Protein AF-0000000070368862 (afdb_homodimer)

Solvent-accessible surface area (backbone atoms only — not comparable to full-atom values): 10157 Å² total; per-residue (Å²): 128,84,68,72,38,60,64,71,59,36,54,53,52,43,51,48,44,36,69,74,33,54,62,49,20,34,40,38,39,40,37,34,40,72,76,43,35,34,38,38,39,37,32,46,86,82,52,72,52,32,28,69,46,64,52,75,81,55,47,60,55,53,44,51,47,52,54,52,52,49,50,55,46,52,57,48,50,56,45,46,55,50,53,59,64,60,56,71,79,72,71,83,122,126,84,65,74,38,58,63,71,58,36,54,54,51,45,51,47,45,36,70,75,32,55,64,49,19,34,40,37,39,39,37,34,40,72,74,44,35,32,40,40,38,36,32,45,86,82,52,70,52,33,29,69,46,62,55,75,82,54,48,60,52,52,44,50,46,53,54,53,52,49,50,55,45,52,58,47,50,56,45,46,56,51,52,59,66,59,55,72,79,74,72,87,121

Structure (mmCIF, N/CA/C/O backbone):
data_AF-0000000070368862-model_v1
#
loop_
_entity.id
_entity.type
_entity.pdbx_description
1 polymer 'Signal recognition particle 9 kDa protein'
#
loop_
_atom_site.group_PDB
_atom_site.id
_atom_site.type_symbol
_atom_site.label_atom_id
_atom_site.label_alt_id
_atom_site.label_comp_id
_atom_site.label_asym_id
_atom_site.label_entity_id
_atom_site.label_seq_id
_atom_site.pdbx_PDB_ins_code
_atom_site.Cartn_x
_atom_site.Cartn_y
_atom_site.Cartn_z
_atom_site.occupancy
_atom_site.B_iso_or_equiv
_atom_site.auth_seq_id
_atom_site.auth_comp_id
_atom_site.auth_asym_id
_atom_site.auth_atom_id
_atom_site.pdbx_PDB_model_num
ATOM 1 N N . MET A 1 1 ? -15.273 2.244 -16.406 1 47.34 1 MET A N 1
ATOM 2 C CA . MET A 1 1 ? -14.336 2.514 -15.312 1 47.34 1 MET A CA 1
ATOM 3 C C . MET A 1 1 ? -14.938 2.123 -13.969 1 47.34 1 MET A C 1
ATOM 5 O O . MET A 1 1 ? -16.094 2.451 -13.68 1 47.34 1 MET A O 1
ATOM 9 N N . GLY A 1 2 ? -14.648 1.024 -13.484 1 65.62 2 GLY A N 1
ATOM 10 C CA . GLY A 1 2 ? -15.531 0.437 -12.484 1 65.62 2 GLY A CA 1
ATOM 11 C C . GLY A 1 2 ? -15.703 1.306 -11.258 1 65.62 2 GLY A C 1
ATOM 12 O O . GLY A 1 2 ? -14.922 2.227 -11.023 1 65.62 2 GLY A O 1
ATOM 13 N N . LYS A 1 3 ? -16.812 1.309 -10.75 1 86.62 3 LYS A N 1
ATOM 14 C CA . LYS A 1 3 ? -17.281 2.016 -9.562 1 86.62 3 LYS A CA 1
ATOM 15 C C . LYS A 1 3 ? -16.594 1.493 -8.305 1 86.62 3 LYS A C 1
ATOM 17 O O . LYS A 1 3 ? -16.141 0.345 -8.266 1 86.62 3 LYS A O 1
ATOM 22 N N . PHE A 1 4 ? -16.328 2.447 -7.418 1 94.56 4 PHE A N 1
ATOM 23 C CA . PHE A 1 4 ? -15.828 2.051 -6.109 1 94.56 4 PHE A CA 1
ATOM 24 C C . PHE A 1 4 ? -16.797 1.116 -5.406 1 94.56 4 PHE A C 1
ATOM 26 O O . PHE A 1 4 ? -18.016 1.357 -5.414 1 94.56 4 PHE A O 1
ATOM 33 N N . VAL A 1 5 ? -16.234 0.021 -4.949 1 96.31 5 VAL A N 1
ATOM 34 C CA . VAL A 1 5 ? -17.078 -0.905 -4.195 1 96.31 5 VAL A CA 1
ATOM 35 C C . VAL A 1 5 ? -16.766 -0.789 -2.705 1 96.31 5 VAL A C 1
ATOM 37 O O . VAL A 1 5 ? -15.766 -0.18 -2.316 1 96.31 5 VAL A O 1
ATOM 40 N N . GLU A 1 6 ? -17.734 -1.345 -1.857 1 95.19 6 GLU A N 1
ATOM 41 C CA . GLU A 1 6 ? -17.531 -1.371 -0.413 1 95.19 6 GLU A CA 1
ATOM 42 C C . GLU A 1 6 ? -16.344 -2.256 -0.046 1 95.19 6 GLU A C 1
ATOM 44 O O . GLU A 1 6 ? -16.062 -3.248 -0.724 1 95.19 6 GLU A O 1
ATOM 49 N N . TRP A 1 7 ? -15.719 -1.979 1.011 1 95.5 7 TRP A N 1
ATOM 50 C CA . TRP A 1 7 ? -14.469 -2.609 1.423 1 95.5 7 TRP A CA 1
ATOM 51 C C . TRP A 1 7 ? -14.617 -4.125 1.473 1 95.5 7 TRP A C 1
ATOM 53 O O . TRP A 1 7 ? -13.75 -4.855 0.977 1 95.5 7 TRP A O 1
ATOM 63 N N . GLU A 1 8 ? -15.672 -4.625 2.072 1 95.62 8 GLU A N 1
ATOM 64 C CA . GLU A 1 8 ? -15.844 -6.062 2.242 1 95.62 8 GLU A CA 1
ATOM 65 C C . GLU A 1 8 ? -15.938 -6.773 0.895 1 95.62 8 GLU A C 1
ATOM 67 O O . GLU A 1 8 ? -15.383 -7.855 0.712 1 95.62 8 GLU A O 1
ATOM 72 N N . ILE A 1 9 ? -16.656 -6.156 0.013 1 96.75 9 ILE A N 1
ATOM 73 C CA . ILE A 1 9 ? -16.781 -6.707 -1.331 1 96.75 9 ILE A CA 1
ATOM 74 C C . ILE A 1 9 ? -15.438 -6.648 -2.041 1 96.75 9 ILE A C 1
ATOM 76 O O . ILE A 1 9 ? -15.016 -7.617 -2.676 1 96.75 9 ILE A O 1
ATOM 80 N N . PHE A 1 10 ? -14.773 -5.562 -1.94 1 97.56 10 PHE A N 1
ATOM 81 C CA . PHE A 1 10 ? -13.461 -5.379 -2.535 1 97.56 10 PHE A CA 1
ATOM 82 C C . PHE A 1 10 ? -12.484 -6.43 -2.018 1 97.56 10 PHE A C 1
ATOM 84 O O . PHE A 1 10 ? -11.836 -7.129 -2.805 1 97.56 10 PHE A O 1
ATOM 91 N N . ARG A 1 11 ? -12.375 -6.453 -0.719 1 95.69 11 ARG A N 1
ATOM 92 C CA . ARG A 1 11 ? -11.43 -7.367 -0.087 1 95.69 11 ARG A CA 1
ATOM 93 C C . ARG A 1 11 ? -11.633 -8.797 -0.586 1 95.69 11 ARG A C 1
ATOM 95 O O . ARG A 1 11 ? -10.688 -9.438 -1.048 1 95.69 11 ARG A O 1
ATOM 102 N N . ASP A 1 12 ? -12.844 -9.289 -0.592 1 96.69 12 ASP A N 1
ATOM 103 C CA . ASP A 1 12 ? -13.125 -10.672 -0.956 1 96.69 12 ASP A CA 1
ATOM 104 C C . ASP A 1 12 ? -12.867 -10.914 -2.443 1 96.69 12 ASP A C 1
ATOM 106 O O . ASP A 1 12 ? -12.266 -11.922 -2.82 1 96.69 12 ASP A O 1
ATOM 110 N N . THR A 1 13 ? -13.336 -10.047 -3.254 1 96.5 13 THR A N 1
ATOM 111 C CA . THR A 1 13 ? -13.18 -10.188 -4.695 1 96.5 13 THR A CA 1
ATOM 112 C C . THR A 1 13 ? -11.711 -10.07 -5.094 1 96.5 13 THR A C 1
ATOM 114 O O . THR A 1 13 ? -11.227 -10.836 -5.934 1 96.5 13 THR A O 1
ATOM 117 N N . ALA A 1 14 ? -11 -9.195 -4.488 1 96.31 14 ALA A N 1
ATOM 118 C CA . ALA A 1 14 ? -9.578 -9 -4.773 1 96.31 14 ALA A CA 1
ATOM 119 C C . ALA A 1 14 ? -8.773 -10.234 -4.395 1 96.31 14 ALA A C 1
ATOM 121 O O . ALA A 1 14 ? -7.91 -10.68 -5.16 1 96.31 14 ALA A O 1
ATOM 122 N N . ILE A 1 15 ? -9.047 -10.727 -3.266 1 94.81 15 ILE A N 1
ATOM 123 C CA . ILE A 1 15 ? -8.352 -11.93 -2.803 1 94.81 15 ILE A CA 1
ATOM 124 C C . ILE A 1 15 ? -8.617 -13.078 -3.77 1 94.81 15 ILE A C 1
ATOM 126 O O . ILE A 1 15 ? -7.707 -13.844 -4.102 1 94.81 15 ILE A O 1
ATOM 130 N N . GLU A 1 16 ? -9.836 -13.117 -4.18 1 94.56 16 GLU A N 1
ATOM 131 C CA . GLU A 1 16 ? -10.195 -14.141 -5.156 1 94.56 16 GLU A CA 1
ATOM 132 C C . GLU A 1 16 ? -9.438 -13.945 -6.465 1 94.56 16 GLU A C 1
ATOM 134 O O . GLU A 1 16 ? -8.922 -14.906 -7.039 1 94.56 16 GLU A O 1
ATOM 139 N N . LEU A 1 17 ? -9.391 -12.758 -6.938 1 94.44 17 LEU A N 1
ATOM 140 C CA . LEU A 1 17 ? -8.688 -12.438 -8.18 1 94.44 17 LEU A CA 1
ATOM 141 C C . LEU A 1 17 ? -7.215 -12.797 -8.078 1 94.44 17 LEU A C 1
ATOM 143 O O . LEU A 1 17 ? -6.66 -13.422 -8.984 1 94.44 17 LEU A O 1
ATOM 147 N N . ILE A 1 18 ? -6.602 -12.477 -7.004 1 92.44 18 ILE A N 1
ATOM 148 C CA . ILE A 1 18 ? -5.184 -12.727 -6.77 1 92.44 18 ILE A CA 1
ATOM 149 C C . ILE A 1 18 ? -4.941 -14.227 -6.641 1 92.44 18 ILE A C 1
ATOM 151 O O . ILE A 1 18 ? -3.971 -14.758 -7.191 1 92.44 18 ILE A O 1
ATOM 155 N N . GLY A 1 19 ? -5.836 -14.828 -5.895 1 90.69 19 GLY A N 1
ATOM 156 C CA . GLY A 1 19 ? -5.715 -16.266 -5.715 1 90.69 19 GLY A CA 1
ATOM 157 C C . GLY A 1 19 ? -5.898 -17.047 -7 1 90.69 19 GLY A C 1
ATOM 158 O O . GLY A 1 19 ? -5.242 -18.062 -7.211 1 90.69 19 GLY A O 1
ATOM 159 N N . SER A 1 20 ? -6.766 -16.609 -7.832 1 91.44 20 SER A N 1
ATOM 160 C CA . SER A 1 20 ? -7.09 -17.312 -9.07 1 91.44 20 SER A CA 1
ATOM 161 C C . SER A 1 20 ? -6.023 -17.078 -10.133 1 91.44 20 SER A C 1
ATOM 163 O O . SER A 1 20 ? -5.789 -17.922 -10.992 1 91.44 20 SER A O 1
ATOM 165 N N . ASN A 1 21 ? -5.434 -15.906 -10.172 1 89.38 21 ASN A N 1
ATOM 166 C CA . ASN A 1 21 ? -4.441 -15.539 -11.172 1 89.38 21 ASN A CA 1
ATOM 167 C C . ASN A 1 21 ? -3.236 -14.844 -10.539 1 89.38 21 ASN A C 1
ATOM 169 O O . ASN A 1 21 ? -2.957 -13.688 -10.844 1 89.38 21 ASN A O 1
ATOM 173 N N . PRO A 1 22 ? -2.504 -15.578 -9.719 1 84.25 22 PRO A N 1
ATOM 174 C CA . PRO A 1 22 ? -1.411 -14.992 -8.945 1 84.25 22 PRO A CA 1
ATOM 175 C C . PRO A 1 22 ? -0.287 -14.453 -9.828 1 84.25 22 PRO A C 1
ATOM 177 O O . PRO A 1 22 ? 0.461 -13.562 -9.406 1 84.25 22 PRO A O 1
ATOM 180 N N . PHE A 1 23 ? -0.278 -14.938 -11.07 1 83.62 23 PHE A N 1
ATOM 181 C CA . PHE A 1 23 ? 0.87 -14.57 -11.891 1 83.62 23 PHE A CA 1
ATOM 182 C C . PHE A 1 23 ? 0.519 -13.422 -12.828 1 83.62 23 PHE A C 1
ATOM 184 O O . PHE A 1 23 ? 1.373 -12.945 -13.578 1 83.62 23 PHE A O 1
ATOM 191 N N . THR A 1 24 ? -0.675 -12.922 -12.773 1 87.88 24 THR A N 1
ATOM 192 C CA . THR A 1 24 ? -1.062 -11.812 -13.641 1 87.88 24 THR A CA 1
ATOM 193 C C . THR A 1 24 ? -1.732 -10.703 -12.836 1 87.88 24 THR A C 1
ATOM 195 O O . THR A 1 24 ? -2.215 -9.719 -13.406 1 87.88 24 THR A O 1
ATOM 198 N N . SER A 1 25 ? -1.696 -10.844 -11.555 1 92 25 SER A N 1
ATOM 199 C CA . SER A 1 25 ? -2.4 -9.867 -10.719 1 92 25 SER A CA 1
ATOM 200 C C . SER A 1 25 ? -1.536 -8.641 -10.445 1 92 25 SER A C 1
ATOM 202 O O . SER A 1 25 ? -0.309 -8.742 -10.391 1 92 25 SER A O 1
ATOM 204 N N . ARG A 1 26 ? -2.119 -7.48 -10.406 1 94.38 26 ARG A N 1
ATOM 205 C CA . ARG A 1 26 ? -1.506 -6.199 -10.07 1 94.38 26 ARG A CA 1
ATOM 206 C C . ARG A 1 26 ? -2.303 -5.477 -8.992 1 94.38 26 ARG A C 1
ATOM 208 O O . ARG A 1 26 ? -3.535 -5.512 -8.992 1 94.38 26 ARG A O 1
ATOM 215 N N . LEU A 1 27 ? -1.586 -4.879 -8.141 1 95.94 27 LEU A N 1
ATOM 216 C CA . LEU A 1 27 ? -2.176 -4.098 -7.062 1 95.94 27 LEU A CA 1
ATOM 217 C C . LEU A 1 27 ? -1.623 -2.676 -7.055 1 95.94 27 LEU A C 1
ATOM 219 O O . LEU A 1 27 ? -0.417 -2.475 -7.211 1 95.94 27 LEU A O 1
ATOM 223 N N . VAL A 1 28 ? -2.547 -1.673 -6.91 1 96.81 28 VAL A N 1
ATOM 224 C CA . VAL A 1 28 ? -2.139 -0.279 -6.773 1 96.81 28 VAL A CA 1
ATOM 225 C C . VAL A 1 28 ? -2.809 0.337 -5.547 1 96.81 28 VAL A C 1
ATOM 227 O O . VAL A 1 28 ? -4.02 0.202 -5.359 1 96.81 28 VAL A O 1
ATOM 230 N N . VAL A 1 29 ? -2.07 0.956 -4.727 1 96.12 29 VAL A N 1
ATOM 231 C CA . VAL A 1 29 ? -2.547 1.735 -3.59 1 96.12 29 VAL A CA 1
ATOM 232 C C . VAL A 1 29 ? -2.1 3.188 -3.736 1 96.12 29 VAL A C 1
ATOM 234 O O . VAL A 1 29 ? -0.913 3.461 -3.93 1 96.12 29 VAL A O 1
ATOM 237 N N . LYS A 1 30 ? -3.059 4.078 -3.756 1 95.75 30 LYS A N 1
ATOM 238 C CA . LYS A 1 30 ? -2.773 5.508 -3.846 1 95.75 30 LYS A CA 1
ATOM 239 C C . LYS A 1 30 ? -3.361 6.262 -2.658 1 95.75 30 LYS A C 1
ATOM 241 O O . LYS A 1 30 ? -4.57 6.207 -2.418 1 95.75 30 LYS A O 1
ATOM 246 N N . TYR A 1 31 ? -2.518 6.93 -1.928 1 93 31 TYR A N 1
ATOM 247 C CA . TYR A 1 31 ? -2.973 7.789 -0.841 1 93 31 TYR A CA 1
ATOM 248 C C . TYR A 1 31 ? -2.74 9.258 -1.175 1 93 31 TYR A C 1
ATOM 250 O O . TYR A 1 31 ? -1.648 9.641 -1.602 1 93 31 TYR A O 1
ATOM 258 N N . ASN A 1 32 ? -3.807 9.992 -0.991 1 89.56 32 ASN A N 1
ATOM 259 C CA . ASN A 1 32 ? -3.771 11.445 -1.17 1 89.56 32 ASN A CA 1
ATOM 260 C C . ASN A 1 32 ? -4.18 12.172 0.105 1 89.56 32 ASN A C 1
ATOM 262 O O . ASN A 1 32 ? -5.352 12.156 0.49 1 89.56 32 ASN A O 1
ATOM 266 N N . HIS A 1 33 ? -3.307 12.891 0.671 1 83.25 33 HIS A N 1
ATOM 267 C CA . HIS A 1 33 ? -3.586 13.539 1.947 1 83.25 33 HIS A CA 1
ATOM 268 C C . HIS A 1 33 ? -4.461 14.773 1.758 1 83.25 33 HIS A C 1
ATOM 270 O O . HIS A 1 33 ? -5.285 15.094 2.615 1 83.25 33 HIS A O 1
ATOM 276 N N . LYS A 1 34 ? -4.195 15.453 0.637 1 81.75 34 LYS A N 1
ATOM 277 C CA . LYS A 1 34 ? -5.012 16.641 0.382 1 81.75 34 LYS A CA 1
ATOM 278 C C . LYS A 1 34 ? -6.496 16.281 0.342 1 81.75 34 LYS A C 1
ATOM 280 O O . LYS A 1 34 ? -7.34 17.047 0.805 1 81.75 34 LYS A O 1
ATOM 285 N N . LYS A 1 35 ? -6.828 15.133 -0.152 1 83.38 35 LYS A N 1
ATOM 286 C CA . LYS A 1 35 ? -8.211 14.672 -0.273 1 83.38 35 LYS A CA 1
ATOM 287 C C . LYS A 1 35 ? -8.586 13.75 0.884 1 83.38 35 LYS A C 1
ATOM 289 O O . LYS A 1 35 ? -9.758 13.422 1.067 1 83.38 35 LYS A O 1
ATOM 294 N N . ASP A 1 36 ? -7.555 13.359 1.654 1 82.62 36 ASP A N 1
ATOM 295 C CA . ASP A 1 36 ? -7.711 12.422 2.768 1 82.62 36 ASP A CA 1
ATOM 296 C C . ASP A 1 36 ? -8.352 11.117 2.307 1 82.62 36 ASP A C 1
ATOM 298 O O . ASP A 1 36 ? -9.328 10.656 2.893 1 82.62 36 ASP A O 1
ATOM 302 N N . VAL A 1 37 ? -7.938 10.703 1.222 1 90.88 37 VAL A N 1
ATOM 303 C CA . VAL A 1 37 ? -8.539 9.5 0.635 1 90.88 37 VAL A CA 1
ATOM 304 C C . VAL A 1 37 ? -7.438 8.523 0.224 1 90.88 37 VAL A C 1
ATOM 306 O O . VAL A 1 37 ? -6.348 8.938 -0.184 1 90.88 37 VAL A O 1
ATOM 309 N N . CYS A 1 38 ? -7.711 7.25 0.397 1 93.62 38 CYS A N 1
ATOM 310 C CA . CYS A 1 38 ? -6.879 6.16 -0.1 1 93.62 38 CYS A CA 1
ATOM 311 C C . CYS A 1 38 ? -7.656 5.289 -1.084 1 93.62 38 CYS A C 1
ATOM 313 O O . CYS A 1 38 ? -8.758 4.832 -0.78 1 93.62 38 CYS A O 1
ATOM 315 N N . ILE A 1 39 ? -7.117 5.148 -2.279 1 96.75 39 ILE A N 1
ATOM 316 C CA . ILE A 1 39 ? -7.746 4.32 -3.303 1 96.75 39 ILE A CA 1
ATOM 317 C C . ILE A 1 39 ? -6.926 3.049 -3.51 1 96.75 39 ILE A C 1
ATOM 319 O O . ILE A 1 39 ? -5.699 3.102 -3.604 1 96.75 39 ILE A O 1
ATOM 323 N N . MET A 1 40 ? -7.59 1.927 -3.566 1 96.94 40 MET A N 1
ATOM 324 C CA . MET A 1 40 ? -6.969 0.642 -3.869 1 96.94 40 MET A CA 1
ATOM 325 C C . MET A 1 40 ? -7.574 0.027 -5.125 1 96.94 40 MET A C 1
ATOM 327 O O . MET A 1 40 ? -8.789 0.067 -5.316 1 96.94 40 MET A O 1
ATOM 331 N N . LYS A 1 41 ? -6.781 -0.498 -5.957 1 97.44 41 LYS A N 1
ATOM 332 C CA . LYS A 1 41 ? -7.211 -1.144 -7.191 1 97.44 41 LYS A CA 1
ATOM 333 C C . LYS A 1 41 ? -6.477 -2.465 -7.406 1 97.44 41 LYS A C 1
ATOM 335 O O . LYS A 1 41 ? -5.258 -2.541 -7.227 1 97.44 41 LYS A O 1
ATOM 340 N N . VAL A 1 42 ? -7.195 -3.508 -7.797 1 96.81 42 VAL A N 1
ATOM 341 C CA . VAL A 1 42 ? -6.617 -4.805 -8.133 1 96.81 42 VAL A CA 1
ATOM 342 C C . VAL A 1 42 ? -7.109 -5.25 -9.508 1 96.81 42 VAL A C 1
ATOM 344 O O . VAL A 1 42 ? -8.273 -5.047 -9.852 1 96.81 42 VAL A O 1
ATOM 347 N N . THR A 1 43 ? -6.238 -5.809 -10.258 1 95.94 43 THR A N 1
ATOM 348 C CA . THR A 1 43 ? -6.621 -6.328 -11.562 1 95.94 43 THR A CA 1
ATOM 349 C C . THR A 1 43 ? -5.828 -7.59 -11.898 1 95.94 43 THR A C 1
ATOM 351 O O . THR A 1 43 ? -4.703 -7.77 -11.422 1 95.94 43 THR A O 1
ATOM 354 N N . ASP A 1 44 ? -6.441 -8.555 -12.609 1 92.62 44 ASP A N 1
ATOM 355 C CA . ASP A 1 44 ? -5.734 -9.703 -13.172 1 92.62 44 ASP A CA 1
ATOM 356 C C . ASP A 1 44 ? -5.754 -9.664 -14.695 1 92.62 44 ASP A C 1
ATOM 358 O O . ASP A 1 44 ? -5.793 -10.711 -15.352 1 92.62 44 ASP A O 1
ATOM 362 N N . ASP A 1 45 ? -5.805 -8.578 -15.281 1 89.81 45 ASP A N 1
ATOM 363 C CA . ASP A 1 45 ? -5.789 -8.281 -16.703 1 89.81 45 ASP A CA 1
ATOM 364 C C . ASP A 1 45 ? -7.145 -8.578 -17.344 1 89.81 45 ASP A C 1
ATOM 366 O O . ASP A 1 45 ? -7.406 -8.172 -18.484 1 89.81 45 ASP A O 1
ATOM 370 N N . LYS A 1 46 ? -8.031 -9.266 -16.781 1 91.56 46 LYS A N 1
ATOM 371 C CA . LYS A 1 46 ? -9.367 -9.578 -17.281 1 91.56 46 LYS A CA 1
ATOM 372 C C . LYS A 1 46 ? -10.438 -8.805 -16.531 1 91.56 46 LYS A C 1
ATOM 374 O O . LYS A 1 46 ? -11.367 -8.273 -17.141 1 91.56 46 LYS A O 1
ATOM 379 N N . LYS A 1 47 ? -10.219 -8.758 -15.234 1 93.62 47 LYS A N 1
ATOM 380 C CA . LYS A 1 47 ? -11.133 -8.07 -14.32 1 93.62 47 LYS A CA 1
ATOM 381 C C . LYS A 1 47 ? -10.383 -7.121 -13.398 1 93.62 47 LYS A C 1
ATOM 383 O O . LYS A 1 47 ? -9.172 -7.27 -13.195 1 93.62 47 LYS A O 1
ATOM 388 N N . TRP A 1 48 ? -11.086 -6.121 -13.039 1 95.5 48 TRP A N 1
ATOM 389 C CA . TRP A 1 48 ? -10.5 -5.211 -12.062 1 95.5 48 TRP A CA 1
ATOM 390 C C . TRP A 1 48 ? -11.539 -4.777 -11.031 1 95.5 48 TRP A C 1
ATOM 392 O O . TRP A 1 48 ? -12.742 -4.789 -11.312 1 95.5 48 TRP A O 1
ATOM 402 N N . ILE A 1 49 ? -11.102 -4.434 -9.891 1 96.88 49 ILE A N 1
ATOM 403 C CA . ILE A 1 49 ? -11.945 -3.947 -8.805 1 96.88 49 ILE A CA 1
ATOM 404 C C . ILE A 1 49 ? -11.211 -2.846 -8.039 1 96.88 49 ILE A C 1
ATOM 406 O O . ILE A 1 49 ? -9.984 -2.852 -7.949 1 96.88 49 ILE A O 1
ATOM 410 N N . LYS A 1 50 ? -11.906 -1.897 -7.492 1 97.44 50 LYS A N 1
ATOM 411 C CA . LYS A 1 50 ? -11.266 -0.835 -6.719 1 97.44 50 LYS A CA 1
ATOM 412 C C . LYS A 1 50 ? -12.141 -0.41 -5.547 1 97.44 50 LYS A C 1
ATO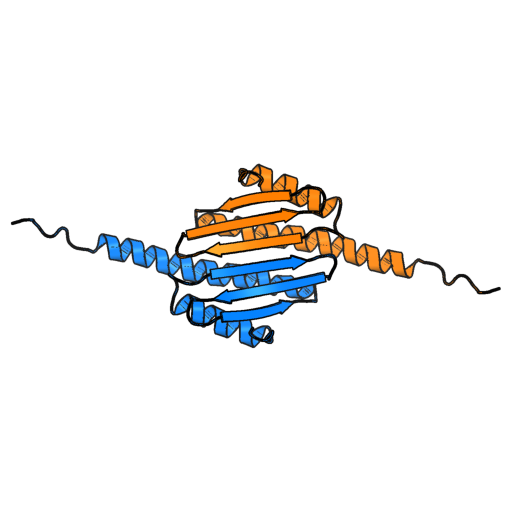M 414 O O . LYS A 1 50 ? -13.352 -0.64 -5.551 1 97.44 50 LYS A O 1
ATOM 419 N N . THR A 1 51 ? -11.578 0.219 -4.547 1 97.38 51 THR A N 1
ATOM 420 C CA . THR A 1 51 ? -12.266 0.722 -3.363 1 97.38 51 THR A CA 1
ATOM 421 C C . THR A 1 51 ? -11.641 2.027 -2.885 1 97.38 51 THR A C 1
ATOM 423 O O . THR A 1 51 ? -10.523 2.373 -3.287 1 97.38 51 THR A O 1
ATOM 426 N N . LYS A 1 52 ? -12.453 2.654 -2.141 1 95.44 52 LYS A N 1
ATOM 427 C CA . LYS A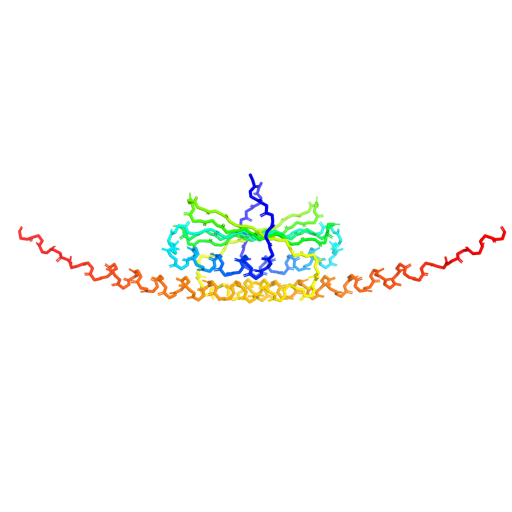 1 52 ? -12.047 3.941 -1.588 1 95.44 52 LYS A CA 1
ATOM 428 C C . LYS A 1 52 ? -12.125 3.938 -0.064 1 95.44 52 LYS A C 1
ATOM 430 O O . LYS A 1 52 ? -13.148 3.553 0.507 1 95.44 52 LYS A O 1
ATOM 435 N N . ILE A 1 53 ? -11 4.309 0.569 1 94.06 53 ILE A N 1
ATOM 436 C CA . ILE A 1 53 ? -10.961 4.41 2.023 1 94.06 53 ILE A CA 1
ATOM 437 C C . ILE A 1 53 ? -10.805 5.875 2.432 1 94.06 53 ILE A C 1
ATOM 439 O O . ILE A 1 53 ? -9.82 6.527 2.064 1 94.06 53 ILE A O 1
ATOM 443 N N . VAL A 1 54 ? -11.719 6.414 3.199 1 88.19 54 VAL A N 1
ATOM 444 C CA . VAL A 1 54 ? -11.734 7.836 3.527 1 88.19 54 VAL A CA 1
ATOM 445 C C . VAL A 1 54 ? -11.336 8.039 4.984 1 88.19 54 VAL A C 1
ATOM 447 O O . VAL A 1 54 ? -10.773 9.07 5.344 1 88.19 54 VAL A O 1
ATOM 450 N N . ASN A 1 55 ? -11.609 7.078 5.867 1 84.62 55 ASN A N 1
ATOM 451 C CA . ASN A 1 55 ? -11.305 7.211 7.285 1 84.62 55 ASN A CA 1
ATOM 452 C C . ASN A 1 55 ? -9.945 6.602 7.621 1 84.62 55 ASN A C 1
ATOM 454 O O . ASN A 1 55 ? -9.695 5.43 7.336 1 84.62 55 ASN A O 1
ATOM 458 N N . ILE A 1 56 ? -9.133 7.383 8.18 1 76.38 56 ILE A N 1
ATOM 459 C CA . ILE A 1 56 ? -7.773 7.004 8.539 1 76.38 56 ILE A CA 1
ATOM 460 C C . ILE A 1 56 ? -7.805 5.758 9.422 1 76.38 56 ILE A C 1
ATOM 462 O O . ILE A 1 56 ? -6.891 4.93 9.367 1 76.38 56 ILE A O 1
ATOM 466 N N . LYS A 1 57 ? -8.82 5.602 10.156 1 80.25 57 LYS A N 1
ATOM 467 C CA . LYS A 1 57 ? -8.945 4.43 11.023 1 80.25 57 LYS A CA 1
ATOM 468 C C . LYS A 1 57 ? -9.023 3.146 10.203 1 80.25 57 LYS A C 1
ATOM 470 O O . LYS A 1 57 ? -8.695 2.064 10.695 1 80.25 57 LYS A O 1
ATOM 475 N N . ASP A 1 58 ? -9.461 3.309 9 1 86.75 58 ASP A N 1
ATOM 476 C CA . ASP A 1 58 ? -9.648 2.139 8.148 1 86.75 58 ASP A CA 1
ATOM 477 C C . ASP A 1 58 ? -8.367 1.799 7.398 1 86.75 58 ASP A C 1
ATOM 479 O O . ASP A 1 58 ? -8.344 0.873 6.586 1 86.75 58 ASP A O 1
ATOM 483 N N . PHE A 1 59 ? -7.312 2.477 7.77 1 83.69 59 PHE A N 1
ATOM 484 C CA . PHE A 1 59 ? -6.043 2.215 7.109 1 83.69 59 PHE A CA 1
ATOM 485 C C . PHE A 1 59 ? -5.469 0.874 7.551 1 83.69 59 PHE A C 1
ATOM 487 O O . PHE A 1 59 ? -4.684 0.26 6.828 1 83.69 59 PHE A O 1
ATOM 494 N N . THR A 1 60 ? -5.906 0.437 8.672 1 88.25 60 THR A N 1
ATOM 495 C CA . THR A 1 60 ? -5.512 -0.886 9.148 1 88.25 60 THR A CA 1
ATOM 496 C C . THR A 1 60 ? -5.969 -1.967 8.172 1 88.25 60 THR A C 1
ATOM 498 O O . THR A 1 60 ? -5.348 -3.029 8.078 1 88.25 60 THR A O 1
ATOM 501 N N . LYS A 1 61 ? -6.996 -1.639 7.453 1 92.62 61 LYS A N 1
ATOM 502 C CA . LYS A 1 61 ? -7.512 -2.57 6.453 1 92.62 61 LYS A CA 1
ATOM 503 C C . LYS A 1 61 ? -6.52 -2.754 5.309 1 92.62 61 LYS A C 1
ATOM 505 O O . LYS A 1 61 ? -6.336 -3.867 4.809 1 92.62 61 LYS A O 1
ATOM 510 N N . ILE A 1 62 ? -5.887 -1.735 5.012 1 92.06 62 ILE A N 1
ATOM 511 C CA . ILE A 1 62 ? -4.898 -1.762 3.943 1 92.06 62 ILE A CA 1
ATOM 512 C C . ILE A 1 62 ? -3.711 -2.631 4.359 1 92.06 62 ILE A C 1
ATOM 514 O O . ILE A 1 62 ? -3.271 -3.496 3.6 1 92.06 62 ILE A O 1
ATOM 518 N N . GLU A 1 63 ? -3.268 -2.342 5.527 1 89.12 63 GLU A N 1
ATOM 519 C CA . GLU A 1 63 ? -2.148 -3.105 6.07 1 89.12 63 GLU A CA 1
ATOM 520 C C . GLU A 1 63 ? -2.451 -4.602 6.074 1 89.12 63 GLU A C 1
ATOM 522 O O . GLU A 1 63 ? -1.633 -5.406 5.625 1 89.12 63 GLU A O 1
ATOM 527 N N . GLN A 1 64 ? -3.586 -4.914 6.547 1 92.5 64 GLN A N 1
ATOM 528 C CA . GLN A 1 64 ? -4.012 -6.309 6.621 1 92.5 64 GLN A CA 1
ATOM 529 C C . GLN A 1 64 ? -4.156 -6.914 5.227 1 92.5 64 GLN A C 1
ATOM 531 O O . GLN A 1 64 ? -3.801 -8.07 5.008 1 92.5 64 GLN A O 1
ATOM 536 N N . PHE A 1 65 ? -4.672 -6.168 4.395 1 94.38 65 PHE A N 1
ATOM 537 C CA . PHE A 1 65 ? -4.863 -6.637 3.027 1 94.38 65 PHE A CA 1
ATOM 538 C C . PHE A 1 65 ? -3.525 -6.996 2.387 1 94.38 65 PHE A C 1
ATOM 540 O O . PHE A 1 65 ? -3.379 -8.078 1.809 1 94.38 65 PHE A O 1
ATOM 547 N N . ILE A 1 66 ? -2.584 -6.125 2.453 1 89.69 66 ILE A N 1
ATOM 548 C CA . ILE A 1 66 ? -1.266 -6.332 1.862 1 89.69 66 ILE A CA 1
ATOM 549 C C . ILE A 1 66 ? -0.603 -7.555 2.498 1 89.69 66 ILE A C 1
ATOM 551 O O . ILE A 1 66 ? 0.021 -8.359 1.805 1 89.69 66 ILE A O 1
ATOM 555 N N . LYS A 1 67 ? -0.783 -7.637 3.727 1 89.81 67 LYS A N 1
ATOM 556 C CA . LYS A 1 67 ? -0.243 -8.789 4.445 1 89.81 67 LYS A CA 1
ATOM 557 C C . LYS A 1 67 ? -0.825 -10.094 3.908 1 89.81 67 LYS A C 1
ATOM 559 O O . LYS A 1 67 ? -0.085 -11.031 3.607 1 89.81 67 LYS A O 1
ATOM 564 N N . VAL A 1 68 ? -2.072 -10.148 3.766 1 91.38 68 VAL A N 1
ATOM 565 C CA . VAL A 1 68 ? -2.77 -11.352 3.309 1 91.38 68 VAL A CA 1
ATOM 566 C C . VAL A 1 68 ? -2.365 -11.664 1.871 1 91.38 68 VAL A C 1
ATOM 568 O O . VAL A 1 68 ? -2.043 -12.812 1.549 1 91.38 68 VAL A O 1
ATOM 571 N N . THR A 1 69 ? -2.375 -10.742 1.021 1 89.25 69 THR A N 1
ATOM 572 C CA . THR A 1 69 ? -2.092 -10.969 -0.392 1 89.25 69 THR A CA 1
ATOM 573 C C . THR A 1 69 ? -0.631 -11.367 -0.594 1 89.25 69 THR A C 1
ATOM 575 O O . THR A 1 69 ? -0.32 -12.195 -1.449 1 89.25 69 THR A O 1
ATOM 578 N N . SER A 1 70 ? 0.215 -10.773 0.216 1 85.38 70 SER A N 1
ATOM 579 C CA . SER A 1 70 ? 1.626 -11.141 0.155 1 85.38 70 SER A CA 1
ATOM 580 C C . SER A 1 70 ? 1.827 -12.617 0.476 1 85.38 70 SER A C 1
ATOM 582 O O . SER A 1 70 ? 2.658 -13.281 -0.143 1 85.38 70 SER A O 1
ATOM 584 N N . LYS A 1 71 ? 1.117 -13.07 1.417 1 87.38 71 LYS A N 1
ATOM 585 C CA . LYS A 1 71 ? 1.188 -14.477 1.787 1 87.38 71 LYS A CA 1
ATOM 586 C C . LYS A 1 71 ? 0.673 -15.367 0.659 1 87.38 71 LYS A C 1
ATOM 588 O O . LYS A 1 71 ? 1.262 -16.406 0.367 1 87.38 71 LYS A O 1
ATOM 593 N N . ILE A 1 72 ? -0.395 -15 0.1 1 86.5 72 ILE A N 1
ATOM 594 C CA . ILE A 1 72 ? -0.969 -15.734 -1.021 1 86.5 72 ILE A CA 1
ATOM 595 C C . ILE A 1 72 ? 0.057 -15.844 -2.148 1 86.5 72 ILE A C 1
ATOM 597 O O . ILE A 1 72 ? 0.306 -16.938 -2.668 1 86.5 72 ILE A O 1
ATOM 601 N N . LEU A 1 73 ? 0.673 -14.695 -2.441 1 79.94 73 LEU A N 1
ATOM 602 C CA . LEU A 1 73 ? 1.634 -14.633 -3.537 1 79.94 73 LEU A CA 1
ATOM 603 C C . LEU A 1 73 ? 2.889 -15.43 -3.207 1 79.94 73 LEU A C 1
ATOM 605 O O . LEU A 1 73 ? 3.422 -16.141 -4.062 1 79.94 73 LEU A O 1
ATOM 609 N N . SER A 1 74 ? 3.357 -15.328 -1.968 1 82.06 74 SER A N 1
ATOM 610 C CA . SER A 1 74 ? 4.555 -16.047 -1.539 1 82.06 74 SER A CA 1
ATOM 611 C C . SER A 1 74 ? 4.344 -17.547 -1.588 1 82.06 74 SER A C 1
ATOM 613 O O . SER A 1 74 ? 5.262 -18.297 -1.925 1 82.06 74 SER A O 1
ATOM 615 N N . ASN A 1 75 ? 3.191 -17.938 -1.237 1 82.31 75 ASN A N 1
ATOM 616 C CA . ASN A 1 75 ? 2.863 -19.359 -1.256 1 82.31 75 ASN A CA 1
ATOM 617 C C . ASN A 1 75 ? 2.783 -19.891 -2.682 1 82.31 75 ASN A C 1
ATOM 619 O O . ASN A 1 75 ? 3.064 -21.078 -2.922 1 82.31 75 ASN A O 1
ATOM 623 N N . GLN A 1 76 ? 2.395 -19.125 -3.529 1 76.44 76 GLN A N 1
ATOM 624 C CA . GLN A 1 76 ? 2.273 -19.531 -4.926 1 76.44 76 GLN A CA 1
ATOM 625 C C . GLN A 1 76 ? 3.633 -19.531 -5.621 1 76.44 76 GLN A C 1
ATOM 627 O O . GLN A 1 76 ? 3.895 -20.359 -6.484 1 76.44 76 GLN A O 1
ATOM 632 N N . THR A 1 77 ? 4.414 -18.516 -5.363 1 68.25 77 THR A N 1
ATOM 633 C CA . THR A 1 77 ? 5.742 -18.438 -5.961 1 68.25 77 THR A CA 1
ATOM 634 C C . THR A 1 77 ? 6.617 -19.594 -5.496 1 68.25 77 THR A C 1
ATOM 636 O O . THR A 1 77 ? 7.473 -20.078 -6.242 1 68.25 77 THR A O 1
ATOM 639 N N . GLU A 1 78 ? 6.5 -19.859 -4.211 1 62.91 78 GLU A N 1
ATOM 640 C CA . GLU A 1 78 ? 7.211 -21.047 -3.736 1 62.91 78 GLU A CA 1
ATOM 641 C C . GLU A 1 78 ? 6.758 -22.297 -4.48 1 62.91 78 GLU A C 1
ATOM 643 O O . GLU A 1 78 ? 7.562 -23.203 -4.738 1 62.91 78 GLU A O 1
ATOM 648 N N . ASP A 1 79 ? 5.547 -22.266 -4.789 1 57.78 79 ASP A N 1
ATOM 649 C CA . ASP A 1 79 ? 5.008 -23.391 -5.539 1 57.78 79 ASP A CA 1
ATOM 650 C C . ASP A 1 79 ? 5.516 -23.391 -6.977 1 57.78 79 ASP A C 1
ATOM 652 O O . ASP A 1 79 ? 5.797 -24.438 -7.543 1 57.78 79 ASP A O 1
ATOM 656 N N . LYS A 1 80 ? 5.629 -22.234 -7.598 1 58.81 80 LYS A N 1
ATOM 657 C CA . LYS A 1 80 ? 6.156 -22.156 -8.961 1 58.81 80 LYS A CA 1
ATOM 658 C C . LYS A 1 80 ? 7.609 -22.625 -9.008 1 58.81 80 LYS A C 1
ATOM 660 O O . LYS A 1 80 ? 8.023 -23.266 -9.984 1 58.81 80 LYS A O 1
ATOM 665 N N . THR A 1 81 ? 8.398 -22.109 -8.117 1 56.56 81 THR A N 1
ATOM 666 C CA . THR A 1 81 ? 9.781 -22.562 -8.094 1 56.56 81 THR A CA 1
ATOM 667 C C . THR A 1 81 ? 9.844 -24.078 -7.949 1 56.56 81 THR A C 1
ATOM 669 O O . THR A 1 81 ? 10.672 -24.734 -8.586 1 56.56 81 THR A O 1
ATOM 672 N N . ALA A 1 82 ? 8.938 -24.594 -7.141 1 54.5 82 ALA A N 1
ATOM 673 C CA . ALA A 1 82 ? 8.914 -26.047 -6.949 1 54.5 82 ALA A CA 1
ATOM 674 C C . ALA A 1 82 ? 8.445 -26.75 -8.219 1 54.5 82 ALA A C 1
ATOM 676 O O . ALA A 1 82 ? 8.945 -27.828 -8.547 1 54.5 82 ALA A O 1
ATOM 677 N N . MET A 1 83 ? 7.535 -26.172 -8.844 1 50.47 83 MET A N 1
ATOM 678 C CA . MET A 1 83 ? 7.039 -26.781 -10.07 1 50.47 83 MET A CA 1
ATOM 679 C C . MET A 1 83 ? 8.086 -26.703 -11.18 1 50.47 83 MET A C 1
ATOM 681 O O . MET A 1 83 ? 8.188 -27.609 -12.008 1 50.47 83 MET A O 1
ATOM 685 N N . GLU A 1 84 ? 8.734 -25.594 -11.203 1 54.38 84 GLU A N 1
ATOM 686 C CA . GLU A 1 84 ? 9.781 -25.438 -12.211 1 54.38 84 GLU A CA 1
ATOM 687 C C . GLU A 1 84 ? 10.938 -26.406 -11.961 1 54.38 84 GLU A C 1
ATOM 689 O O . GLU A 1 84 ? 11.562 -26.891 -12.906 1 54.38 84 GLU A O 1
ATOM 694 N N . GLU A 1 85 ? 11.203 -26.609 -10.75 1 53.69 85 GLU A N 1
ATOM 695 C CA . GLU A 1 85 ? 12.258 -27.562 -10.43 1 53.69 85 GLU A CA 1
ATOM 696 C C . GLU A 1 85 ? 11.844 -28.984 -10.789 1 53.69 85 GLU A C 1
ATOM 698 O O . GLU A 1 85 ? 12.695 -29.859 -10.938 1 53.69 85 GLU A O 1
ATOM 703 N N . GLU A 1 86 ? 10.562 -29.188 -10.719 1 51.78 86 GLU A N 1
ATOM 704 C CA . GLU A 1 86 ? 10.148 -30.562 -11.023 1 51.78 86 GLU A CA 1
ATOM 705 C C . GLU A 1 86 ? 10.109 -30.812 -12.523 1 51.78 86 GLU A C 1
ATOM 707 O O . GLU A 1 86 ? 9.672 -31.875 -12.969 1 51.78 86 GLU A O 1
ATOM 712 N N . LYS A 1 87 ? 10.234 -29.828 -13.383 1 52.19 87 LYS A N 1
ATOM 713 C CA . LYS A 1 87 ? 10.352 -30.188 -14.789 1 52.19 87 LYS A CA 1
ATOM 714 C C . LYS A 1 87 ? 11.531 -31.125 -15.016 1 52.19 87 LYS A C 1
ATOM 716 O O . LYS A 1 87 ? 12.664 -30.828 -14.625 1 52.19 87 LYS A O 1
ATOM 721 N N . PRO A 1 88 ? 11.375 -32.375 -15.18 1 49.84 88 PRO A N 1
ATOM 722 C CA . PRO A 1 88 ? 12.328 -33.438 -15.406 1 49.84 88 PRO A CA 1
ATOM 723 C C . PRO A 1 88 ? 13.352 -33.125 -16.5 1 49.84 88 PRO A C 1
ATOM 725 O O . PRO A 1 88 ? 13.031 -32.438 -17.469 1 49.84 88 PRO A O 1
ATOM 728 N N . LEU A 1 89 ? 14.656 -32.844 -16.172 1 47.41 89 LEU A N 1
ATOM 729 C CA . LEU A 1 89 ? 15.781 -33 -17.078 1 47.41 89 LEU A CA 1
ATOM 730 C C . LEU A 1 89 ? 15.484 -34.031 -18.156 1 47.41 89 LEU A C 1
ATOM 732 O O . LEU A 1 89 ? 15.359 -35.219 -17.844 1 47.41 89 LEU A O 1
ATOM 736 N N . LYS A 1 90 ? 14.555 -33.938 -19.016 1 46.12 90 LYS A N 1
ATOM 737 C CA . LYS A 1 90 ? 14.617 -34.781 -20.203 1 46.12 90 LYS A CA 1
ATOM 738 C C . LYS A 1 90 ? 16.062 -35.062 -20.609 1 46.12 90 LYS A C 1
ATOM 740 O O . 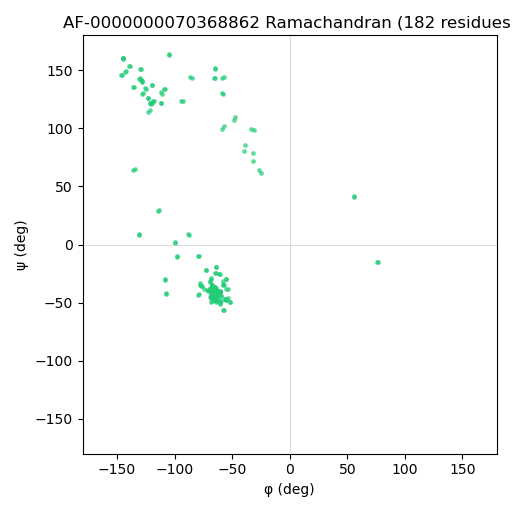LYS A 1 90 ? 16.844 -34.125 -20.797 1 46.12 90 LYS A O 1
ATOM 745 N N . LYS A 1 91 ? 16.594 -36.125 -20.281 1 45.47 91 LYS A N 1
ATOM 746 C CA . LYS A 1 91 ? 17.734 -36.844 -20.844 1 45.47 91 LYS A CA 1
ATOM 747 C C . LYS A 1 91 ? 17.734 -36.781 -22.359 1 45.47 91 LYS A C 1
ATOM 749 O O . LYS A 1 91 ? 16.766 -37.188 -23.016 1 45.47 91 LYS A O 1
ATOM 754 N N . LYS A 1 92 ? 18.188 -35.719 -22.984 1 45.75 92 LYS A N 1
ATOM 755 C CA . LYS A 1 92 ? 18.672 -35.938 -24.359 1 45.75 92 LYS A CA 1
ATOM 756 C C . LYS A 1 92 ? 19.266 -37.344 -24.516 1 45.75 92 LYS A C 1
ATOM 758 O O . LYS A 1 92 ? 20.281 -37.656 -23.891 1 45.75 92 LYS A O 1
ATOM 763 N N . HIS A 1 93 ? 18.344 -38.375 -24.672 1 33.78 93 HIS A N 1
ATOM 764 C CA . HIS A 1 93 ? 18.891 -39.5 -25.422 1 33.78 93 HIS A CA 1
ATOM 765 C C . HIS A 1 93 ? 19.453 -39.062 -26.766 1 33.78 93 HIS A C 1
ATOM 767 O O . HIS A 1 93 ? 18.844 -38.219 -27.453 1 33.78 93 HIS A O 1
ATOM 773 N N . MET B 1 1 ? 13.133 11.938 -13.938 1 46.91 1 MET B N 1
ATOM 774 C CA . MET B 1 1 ? 12.367 10.859 -13.32 1 46.91 1 MET B CA 1
ATOM 775 C C . MET B 1 1 ? 13.195 10.141 -12.258 1 46.91 1 MET B C 1
ATOM 777 O O . MET B 1 1 ? 14.359 9.805 -12.492 1 46.91 1 MET B O 1
ATOM 781 N N . GLY B 1 2 ? 13.086 10.477 -11.055 1 65.5 2 GLY B N 1
ATOM 782 C CA . GLY B 1 2 ? 14.141 10.148 -10.10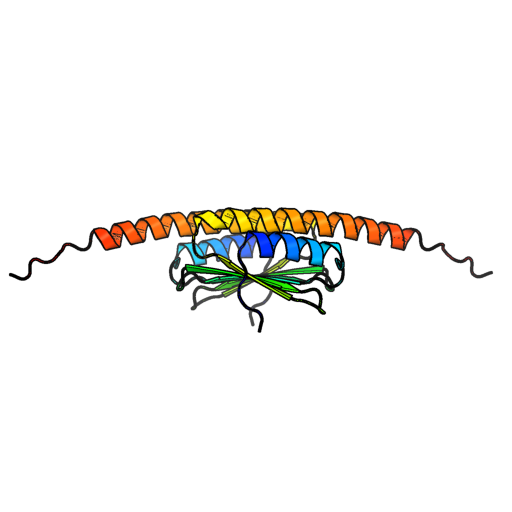9 1 65.5 2 GLY B CA 1
ATOM 783 C C . GLY B 1 2 ? 14.438 8.664 -10.039 1 65.5 2 GLY B C 1
ATOM 784 O O . GLY B 1 2 ? 13.641 7.84 -10.492 1 65.5 2 GLY B O 1
ATOM 785 N N . LYS B 1 3 ? 15.602 8.344 -9.875 1 86.69 3 LYS B N 1
ATOM 786 C CA . LYS B 1 3 ? 16.188 7.012 -9.758 1 86.69 3 LYS B CA 1
ATOM 787 C C . LYS B 1 3 ? 15.695 6.309 -8.492 1 86.69 3 LYS B C 1
ATOM 789 O O . LYS B 1 3 ? 15.32 6.961 -7.52 1 86.69 3 LYS B O 1
ATOM 794 N N . PHE B 1 4 ? 15.508 5 -8.68 1 94.62 4 PHE B N 1
ATOM 795 C CA . PHE B 1 4 ? 15.195 4.191 -7.504 1 94.62 4 PHE B CA 1
ATOM 796 C C . PHE B 1 4 ? 16.297 4.285 -6.469 1 94.62 4 PHE B C 1
ATOM 798 O O . PHE B 1 4 ? 17.484 4.215 -6.809 1 94.62 4 PHE B O 1
ATOM 805 N N . VAL B 1 5 ? 15.867 4.566 -5.246 1 96.38 5 VAL B N 1
ATOM 806 C CA . VAL B 1 5 ? 16.859 4.602 -4.168 1 96.38 5 VAL B CA 1
ATOM 807 C C . VAL B 1 5 ? 16.734 3.34 -3.314 1 96.38 5 VAL B C 1
ATOM 809 O O . VAL B 1 5 ? 15.758 2.594 -3.436 1 96.38 5 VAL B O 1
ATOM 812 N N . GLU B 1 6 ? 17.844 3.086 -2.494 1 95.31 6 GLU B N 1
ATOM 813 C CA . GLU B 1 6 ? 17.812 1.956 -1.571 1 95.31 6 GLU B CA 1
ATOM 814 C C . GLU B 1 6 ? 16.75 2.137 -0.504 1 95.31 6 GLU B C 1
ATOM 816 O O . GLU B 1 6 ? 16.453 3.264 -0.099 1 95.31 6 GLU B O 1
ATOM 821 N N . TRP B 1 7 ? 16.234 1.104 -0.015 1 95.69 7 TRP B N 1
ATOM 822 C CA . TRP B 1 7 ? 15.086 1.088 0.888 1 95.69 7 TRP B CA 1
ATOM 823 C C . TRP B 1 7 ? 15.328 1.991 2.092 1 95.69 7 TRP B C 1
ATOM 825 O O . TRP B 1 7 ? 14.453 2.775 2.475 1 95.69 7 TRP B O 1
ATOM 835 N N . GLU B 1 8 ? 16.484 1.902 2.707 1 95.69 8 GLU B N 1
ATOM 836 C CA . GLU B 1 8 ? 16.75 2.668 3.92 1 95.69 8 GLU B CA 1
ATOM 837 C C . GLU B 1 8 ? 16.734 4.168 3.643 1 95.69 8 GLU B C 1
ATOM 839 O O . GLU B 1 8 ? 16.219 4.945 4.453 1 95.69 8 GLU B O 1
ATOM 844 N N . ILE B 1 9 ? 17.266 4.52 2.541 1 96.81 9 ILE B N 1
ATOM 845 C CA . ILE B 1 9 ? 17.266 5.922 2.146 1 96.81 9 ILE B CA 1
ATOM 846 C C . ILE B 1 9 ? 15.836 6.359 1.837 1 96.81 9 ILE B C 1
ATOM 848 O O . ILE B 1 9 ? 15.398 7.434 2.268 1 96.81 9 ILE B O 1
ATOM 852 N N . PHE B 1 10 ? 15.148 5.562 1.124 1 97.56 10 PHE B N 1
ATOM 853 C CA . PHE B 1 10 ? 13.758 5.836 0.784 1 97.56 10 PHE B CA 1
ATOM 854 C C . PHE B 1 10 ? 12.922 6.016 2.043 1 97.56 10 PHE B C 1
ATOM 856 O O . PHE B 1 10 ? 12.227 7.023 2.195 1 97.56 10 PHE B O 1
ATOM 863 N N . ARG B 1 11 ? 12.969 5.012 2.875 1 95.75 11 ARG B N 1
ATOM 864 C CA . ARG B 1 11 ? 12.172 5.023 4.098 1 95.75 11 ARG B CA 1
ATOM 865 C C . ARG B 1 11 ? 12.398 6.305 4.887 1 95.75 11 ARG B C 1
ATOM 867 O O . ARG B 1 11 ? 11.445 7.008 5.227 1 95.75 11 ARG B O 1
ATOM 874 N N . ASP B 1 12 ? 13.633 6.688 5.121 1 96.69 12 ASP B N 1
ATOM 875 C CA . ASP B 1 12 ? 13.945 7.844 5.953 1 96.69 12 ASP B CA 1
ATOM 876 C C . ASP B 1 12 ? 13.523 9.148 5.273 1 96.69 12 ASP B C 1
ATOM 878 O O . ASP B 1 12 ? 12.938 10.023 5.91 1 96.69 12 ASP B O 1
ATOM 882 N N . THR B 1 13 ? 13.828 9.266 4.039 1 96.5 13 THR B N 1
ATOM 883 C CA . THR B 1 13 ? 13.5 10.477 3.295 1 96.5 13 THR B CA 1
ATOM 884 C C . THR B 1 13 ? 11.992 10.641 3.152 1 96.5 13 THR B C 1
ATOM 886 O O . THR B 1 13 ? 11.461 11.734 3.309 1 96.5 13 THR B O 1
ATOM 889 N N . ALA B 1 14 ? 11.305 9.578 2.916 1 96.38 14 ALA B N 1
ATOM 890 C CA . ALA B 1 14 ? 9.852 9.594 2.773 1 96.38 14 ALA B CA 1
ATOM 891 C C . ALA B 1 14 ? 9.18 10.016 4.078 1 96.38 14 ALA B C 1
ATOM 893 O O . ALA B 1 14 ? 8.266 10.836 4.074 1 96.38 14 ALA B O 1
ATOM 894 N N . ILE B 1 15 ? 9.633 9.445 5.105 1 94.81 15 ILE B N 1
ATOM 895 C CA . ILE B 1 15 ? 9.086 9.781 6.418 1 94.81 15 ILE B CA 1
ATOM 896 C C . ILE B 1 15 ? 9.297 11.266 6.703 1 94.81 15 ILE B C 1
ATOM 898 O O . ILE B 1 15 ? 8.406 11.938 7.219 1 94.81 15 ILE B O 1
ATOM 902 N N . GLU B 1 16 ? 10.438 11.688 6.332 1 94.56 16 GLU B N 1
ATOM 903 C CA . GLU B 1 16 ? 10.734 13.102 6.5 1 94.56 16 GLU B CA 1
ATOM 904 C C . GLU B 1 16 ? 9.805 13.969 5.652 1 94.56 16 GLU B C 1
ATOM 906 O O . GLU B 1 16 ? 9.281 14.977 6.129 1 94.56 16 GLU B O 1
ATOM 911 N N . LEU B 1 17 ? 9.625 13.609 4.434 1 94.44 17 LEU B N 1
ATOM 912 C CA . LEU B 1 17 ? 8.758 14.344 3.523 1 94.44 17 LEU B CA 1
ATOM 913 C C . LEU B 1 17 ? 7.328 14.398 4.059 1 94.44 17 LEU B C 1
ATOM 915 O O . LEU B 1 17 ? 6.707 15.461 4.07 1 94.44 17 LEU B O 1
ATOM 919 N N . ILE B 1 18 ? 6.848 13.312 4.523 1 92.5 18 ILE B N 1
ATOM 920 C CA . ILE B 1 18 ? 5.492 13.188 5.043 1 92.5 18 ILE B CA 1
ATOM 921 C C . ILE B 1 18 ? 5.359 13.992 6.332 1 92.5 18 ILE B C 1
ATOM 923 O O . ILE B 1 18 ? 4.363 14.695 6.539 1 92.5 18 ILE B O 1
ATOM 927 N N . GLY B 1 19 ? 6.379 13.844 7.145 1 90.88 19 GLY B N 1
ATOM 928 C CA . GLY B 1 19 ? 6.367 14.578 8.398 1 90.88 19 GLY B CA 1
ATOM 929 C C . GLY B 1 19 ? 6.438 16.078 8.219 1 90.88 19 GLY B C 1
ATOM 930 O O . GLY B 1 19 ? 5.832 16.844 8.977 1 90.88 19 GLY B O 1
ATOM 931 N N . SER B 1 20 ? 7.168 16.531 7.266 1 91.44 20 SER B N 1
ATOM 932 C CA . SER B 1 20 ? 7.375 17.953 7.023 1 91.44 20 SER B CA 1
ATOM 933 C C . SER B 1 20 ? 6.172 18.578 6.328 1 91.44 20 SER B C 1
ATOM 935 O O . SER B 1 20 ? 5.891 19.766 6.516 1 91.44 20 SER B O 1
ATOM 937 N N . ASN B 1 21 ? 5.5 17.844 5.484 1 89.5 21 ASN B N 1
ATOM 938 C CA . ASN B 1 21 ? 4.367 18.344 4.715 1 89.5 21 ASN B CA 1
ATOM 939 C C . ASN B 1 21 ? 3.213 17.344 4.699 1 89.5 21 ASN B C 1
ATOM 941 O O . ASN B 1 21 ? 2.826 16.859 3.635 1 89.5 21 ASN B O 1
ATOM 945 N N . PRO B 1 22 ? 2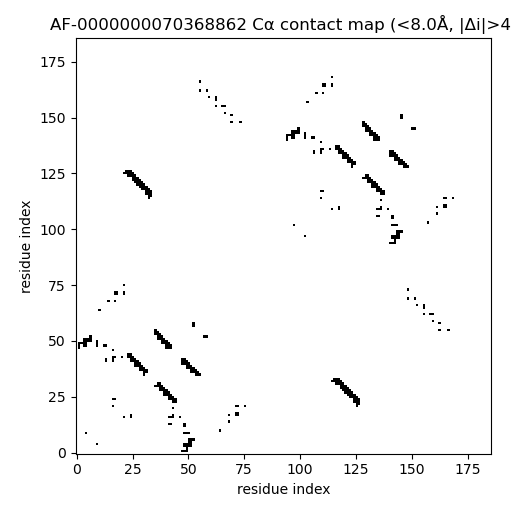.646 17.094 5.867 1 84.44 22 PRO B N 1
ATOM 946 C CA . PRO B 1 22 ? 1.629 16.047 6.008 1 84.44 22 PRO B CA 1
ATOM 947 C C . PRO B 1 22 ? 0.369 16.344 5.195 1 84.44 22 PRO B C 1
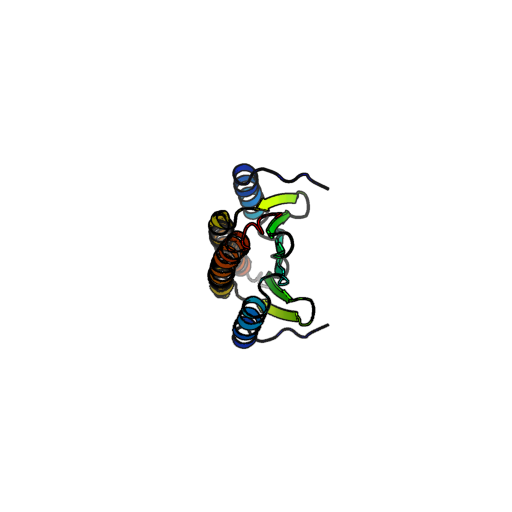ATOM 949 O O . PRO B 1 22 ? -0.368 15.422 4.84 1 84.44 22 PRO B O 1
ATOM 952 N N . PHE B 1 23 ? 0.235 17.625 4.84 1 83.75 23 PHE B N 1
ATOM 953 C CA . PHE B 1 23 ? -1.029 17.969 4.203 1 83.75 23 PHE B CA 1
ATOM 954 C C . PHE B 1 23 ? -0.876 18.031 2.689 1 83.75 23 PHE B C 1
ATOM 956 O O . PHE B 1 23 ? -1.847 18.266 1.97 1 83.75 23 PHE B O 1
ATOM 963 N N . THR B 1 24 ? 0.284 17.75 2.176 1 87.94 24 THR B N 1
ATOM 964 C CA . THR B 1 24 ? 0.483 17.781 0.73 1 87.94 24 THR B CA 1
ATOM 965 C C . THR B 1 24 ? 1.175 16.5 0.253 1 87.94 24 THR B C 1
ATOM 967 O O . THR B 1 24 ? 1.519 16.375 -0.924 1 87.94 24 THR B O 1
ATOM 970 N N . SER B 1 25 ? 1.304 15.562 1.134 1 92.06 25 SER B N 1
ATOM 971 C CA . SER B 1 25 ? 2.045 14.352 0.778 1 92.06 25 SER B CA 1
ATOM 972 C C . SER B 1 25 ? 1.143 13.328 0.097 1 92.06 25 SER B C 1
ATOM 974 O O . SER B 1 25 ? -0.058 13.273 0.369 1 92.06 25 SER B O 1
ATOM 976 N N . ARG B 1 26 ? 1.65 12.609 -0.86 1 94.31 26 ARG B N 1
ATOM 977 C CA . ARG B 1 26 ? 1.001 11.516 -1.578 1 94.31 26 ARG B CA 1
ATOM 978 C C . ARG B 1 26 ? 1.884 10.273 -1.599 1 94.31 26 ARG B C 1
ATOM 980 O O . ARG B 1 26 ? 3.105 10.375 -1.727 1 94.31 26 ARG B O 1
ATOM 987 N N . LEU B 1 27 ? 1.258 9.195 -1.46 1 95.81 27 LEU B N 1
ATOM 988 C CA . LEU B 1 27 ? 1.933 7.898 -1.501 1 95.81 27 LEU B CA 1
ATOM 989 C C . LEU B 1 27 ? 1.298 6.988 -2.545 1 95.81 27 LEU B C 1
ATOM 991 O O . LEU B 1 27 ? 0.071 6.91 -2.645 1 95.81 27 LEU B O 1
ATOM 995 N N . VAL B 1 28 ? 2.176 6.328 -3.365 1 96.81 28 VAL B N 1
ATOM 996 C CA . VAL B 1 28 ? 1.705 5.336 -4.328 1 96.81 28 VAL B CA 1
ATOM 997 C C . VAL B 1 28 ? 2.484 4.035 -4.152 1 96.81 28 VAL B C 1
ATOM 999 O O . VAL B 1 28 ? 3.717 4.043 -4.09 1 96.81 28 VAL B O 1
ATOM 1002 N N . VAL B 1 29 ? 1.806 2.959 -4.055 1 96.25 29 VAL B N 1
ATOM 1003 C CA . VAL B 1 29 ? 2.373 1.616 -4.035 1 96.25 29 VAL B CA 1
ATOM 1004 C C . VAL B 1 29 ? 1.821 0.806 -5.207 1 96.25 29 VAL B C 1
ATOM 1006 O O . VAL B 1 29 ? 0.604 0.712 -5.387 1 96.25 29 VAL B O 1
ATOM 1009 N N . LYS B 1 30 ? 2.719 0.348 -6.043 1 95.75 30 LYS B N 1
ATOM 1010 C CA . LYS B 1 30 ? 2.332 -0.477 -7.184 1 95.75 30 LYS B CA 1
ATOM 1011 C C . LYS B 1 30 ? 3.014 -1.841 -7.133 1 95.75 30 LYS B C 1
ATOM 1013 O O . LYS B 1 30 ? 4.242 -1.925 -7.094 1 95.75 30 LYS B O 1
ATOM 1018 N N . TYR B 1 31 ? 2.236 -2.863 -7.117 1 92.81 31 TYR B N 1
ATOM 1019 C CA . TYR B 1 31 ? 2.764 -4.223 -7.195 1 92.81 31 TYR B CA 1
ATOM 1020 C C . TYR B 1 31 ? 2.391 -4.875 -8.516 1 92.81 31 TYR B C 1
ATOM 1022 O O . TYR B 1 31 ? 1.229 -4.832 -8.938 1 92.81 31 TYR B O 1
ATOM 1030 N N . ASN B 1 32 ? 3.432 -5.445 -9.133 1 89.44 32 ASN B N 1
ATOM 1031 C CA . ASN B 1 32 ? 3.277 -6.191 -10.375 1 89.44 32 ASN B CA 1
ATOM 1032 C C . ASN B 1 32 ? 3.799 -7.617 -10.242 1 89.44 32 ASN B C 1
ATOM 1034 O O . ASN B 1 32 ? 5.008 -7.836 -10.156 1 89.44 32 ASN B O 1
ATOM 1038 N N . HIS B 1 33 ? 2.939 -8.555 -10.328 1 83.31 33 HIS B N 1
ATOM 1039 C CA . HIS B 1 33 ? 3.338 -9.938 -10.109 1 83.31 33 HIS B CA 1
ATOM 1040 C C . HIS B 1 33 ? 4.09 -10.492 -11.312 1 83.31 33 HIS B C 1
ATOM 1042 O O . HIS B 1 33 ? 4.992 -11.32 -11.164 1 83.31 33 HIS B O 1
ATOM 1048 N N . LYS B 1 34 ? 3.633 -10.031 -12.477 1 82.12 34 LYS B N 1
ATOM 1049 C CA . LYS B 1 34 ? 4.324 -10.508 -13.672 1 82.12 34 LYS B CA 1
ATOM 1050 C C . LYS B 1 34 ? 5.812 -10.164 -13.625 1 82.12 34 LYS B C 1
ATOM 1052 O O . LYS B 1 34 ? 6.648 -10.945 -14.07 1 82.12 34 LYS B O 1
ATOM 1057 N N . LYS B 1 35 ? 6.148 -9.039 -13.07 1 83.44 35 LYS B N 1
ATOM 1058 C CA . LYS B 1 35 ? 7.531 -8.578 -12.969 1 83.44 35 LYS B CA 1
ATOM 1059 C C . LYS B 1 35 ? 8.125 -8.898 -11.602 1 83.44 35 LYS B C 1
ATOM 1061 O O . LYS B 1 35 ? 9.328 -8.773 -11.398 1 83.44 35 LYS B O 1
ATOM 1066 N N . ASP B 1 36 ? 7.23 -9.336 -10.688 1 82.62 36 ASP B N 1
ATOM 1067 C CA . ASP B 1 36 ? 7.598 -9.633 -9.305 1 82.62 36 ASP B CA 1
ATOM 1068 C C . ASP B 1 36 ? 8.258 -8.43 -8.641 1 82.62 36 ASP B C 1
ATOM 1070 O O . ASP B 1 36 ? 9.344 -8.547 -8.07 1 82.62 36 ASP B O 1
ATOM 1074 N N . VAL B 1 37 ? 7.738 -7.336 -8.891 1 90.81 37 VAL B N 1
ATOM 1075 C CA . VAL B 1 37 ? 8.328 -6.102 -8.375 1 90.81 37 VAL B CA 1
ATOM 1076 C C . VAL B 1 37 ? 7.254 -5.25 -7.707 1 90.81 37 VAL B C 1
ATOM 1078 O O . VAL B 1 37 ? 6.098 -5.25 -8.133 1 90.81 37 VAL B O 1
ATOM 1081 N N . CYS B 1 38 ? 7.645 -4.609 -6.629 1 93.69 38 CYS B N 1
ATOM 1082 C CA . CYS B 1 38 ? 6.836 -3.602 -5.953 1 93.69 38 CYS B CA 1
ATOM 1083 C C . CYS B 1 38 ? 7.527 -2.244 -5.969 1 93.69 38 CYS B C 1
ATOM 1085 O O . CYS B 1 38 ? 8.688 -2.129 -5.57 1 93.69 38 CYS B O 1
ATOM 1087 N N . ILE B 1 39 ? 6.852 -1.233 -6.496 1 96.75 39 ILE B N 1
ATOM 1088 C CA . ILE B 1 39 ? 7.395 0.119 -6.551 1 96.75 39 ILE B CA 1
ATOM 1089 C C . ILE B 1 39 ? 6.637 1.019 -5.574 1 96.75 39 ILE B C 1
ATOM 1091 O O . ILE B 1 39 ? 5.406 0.983 -5.516 1 96.75 39 ILE B O 1
ATOM 1095 N N . MET B 1 40 ? 7.352 1.793 -4.82 1 96.94 40 MET B N 1
ATOM 1096 C CA . MET B 1 40 ? 6.777 2.781 -3.912 1 96.94 40 MET B CA 1
ATOM 1097 C C . MET B 1 40 ? 7.25 4.188 -4.27 1 96.94 40 MET B C 1
ATOM 1099 O O . MET B 1 40 ? 8.422 4.391 -4.574 1 96.94 40 MET B O 1
ATOM 1103 N N . LYS B 1 41 ? 6.395 5.109 -4.25 1 97.44 41 LYS B N 1
ATOM 1104 C CA . LYS B 1 41 ? 6.699 6.508 -4.547 1 97.44 41 LYS B CA 1
ATOM 1105 C C . LYS B 1 41 ? 6.031 7.441 -3.539 1 97.44 41 LYS B C 1
ATOM 1107 O O . LYS B 1 41 ? 4.859 7.262 -3.203 1 97.44 41 LYS B O 1
ATOM 1112 N N . VAL B 1 42 ? 6.77 8.43 -3.064 1 96.81 42 VAL B N 1
ATOM 1113 C CA . VAL B 1 42 ? 6.234 9.453 -2.176 1 96.81 42 VAL B CA 1
ATOM 1114 C C . VAL B 1 42 ? 6.578 10.836 -2.719 1 96.81 42 VAL B C 1
ATOM 1116 O O . VAL B 1 42 ? 7.676 11.055 -3.242 1 96.81 42 VAL B O 1
ATOM 1119 N N . THR B 1 43 ? 5.66 11.742 -2.605 1 95.81 43 THR B N 1
ATOM 1120 C CA . THR B 1 43 ? 5.906 13.109 -3.031 1 95.81 43 THR B CA 1
ATOM 1121 C C . THR B 1 43 ? 5.16 14.094 -2.133 1 95.81 43 THR B C 1
ATOM 1123 O O . THR B 1 43 ? 4.129 13.758 -1.555 1 95.81 43 THR B O 1
ATOM 1126 N N . ASP B 1 44 ? 5.73 15.273 -1.882 1 92.56 44 ASP B N 1
ATOM 1127 C CA . ASP B 1 44 ? 5.031 16.375 -1.233 1 92.56 44 ASP B CA 1
ATOM 1128 C C . ASP B 1 44 ? 4.836 17.547 -2.197 1 92.56 44 ASP B C 1
ATOM 1130 O O . ASP B 1 44 ? 4.848 18.703 -1.783 1 92.56 44 ASP B O 1
ATOM 1134 N N . ASP B 1 45 ? 4.734 17.312 -3.41 1 89.81 45 ASP B N 1
ATOM 1135 C CA . ASP B 1 45 ? 4.504 18.25 -4.508 1 89.81 45 ASP B CA 1
ATOM 1136 C C . ASP B 1 45 ? 5.777 19.031 -4.84 1 89.81 45 ASP B C 1
ATOM 1138 O O . ASP B 1 45 ? 5.848 19.703 -5.875 1 89.81 45 ASP B O 1
ATOM 1142 N N . LYS B 1 46 ? 6.762 19.062 -4.078 1 91.44 46 LYS B N 1
ATOM 1143 C CA . LYS B 1 46 ? 8.031 19.75 -4.316 1 91.44 46 LYS B CA 1
ATOM 1144 C C . LYS B 1 46 ? 9.148 18.75 -4.613 1 91.44 46 LYS B C 1
ATOM 1146 O O . LYS B 1 46 ? 9.945 18.953 -5.527 1 91.44 46 LYS B O 1
ATOM 1151 N N . LYS B 1 47 ? 9.125 17.688 -3.832 1 93.62 47 LYS B N 1
ATOM 1152 C CA . LYS B 1 47 ? 10.109 16.609 -3.947 1 93.62 47 LYS B CA 1
ATOM 1153 C C . LYS B 1 47 ? 9.422 15.25 -4.039 1 93.62 47 LYS B C 1
ATOM 1155 O O . LYS B 1 47 ? 8.266 15.102 -3.635 1 93.62 47 LYS B O 1
ATOM 1160 N N . TRP B 1 48 ? 10.117 14.383 -4.703 1 95.56 48 TRP B N 1
ATOM 1161 C CA . TRP B 1 48 ? 9.602 13.023 -4.75 1 95.56 48 TRP B CA 1
ATOM 1162 C C . TRP B 1 48 ? 10.734 12.008 -4.605 1 95.56 48 TRP B C 1
ATOM 1164 O O . TRP B 1 48 ? 11.891 12.305 -4.93 1 95.56 48 TRP B O 1
ATOM 1174 N N . ILE B 1 49 ? 10.422 10.875 -4.121 1 96.88 49 ILE B N 1
ATOM 1175 C CA . ILE B 1 49 ? 11.359 9.781 -3.951 1 96.88 49 ILE B CA 1
ATOM 1176 C C . ILE B 1 49 ? 10.672 8.453 -4.262 1 96.88 49 ILE B C 1
ATOM 1178 O O . ILE B 1 49 ? 9.461 8.312 -4.047 1 96.88 49 ILE B O 1
ATOM 1182 N N . LYS B 1 50 ? 11.383 7.488 -4.758 1 97.5 50 LYS B N 1
ATOM 1183 C CA . LYS B 1 50 ? 10.781 6.188 -5.043 1 97.5 50 LYS B CA 1
ATOM 1184 C C . LYS B 1 50 ? 11.773 5.055 -4.773 1 97.5 50 LYS B C 1
ATOM 1186 O O . LYS B 1 50 ? 12.984 5.273 -4.75 1 97.5 50 LYS B O 1
ATOM 1191 N N . THR B 1 51 ? 11.297 3.855 -4.594 1 97.38 51 THR B N 1
ATOM 1192 C CA . THR B 1 51 ? 12.102 2.66 -4.359 1 97.38 51 THR B CA 1
ATOM 1193 C C . THR B 1 51 ? 11.453 1.44 -5.012 1 97.38 51 THR B C 1
ATOM 1195 O O . THR B 1 51 ? 10.281 1.474 -5.379 1 97.38 51 THR B O 1
ATOM 1198 N N . LYS B 1 52 ? 12.328 0.521 -5.152 1 95.56 52 LYS B N 1
ATOM 1199 C CA . LYS B 1 52 ? 11.914 -0.732 -5.777 1 95.56 52 LYS B CA 1
ATOM 1200 C C . LYS B 1 52 ? 12.188 -1.921 -4.859 1 95.56 52 LYS B C 1
ATOM 1202 O O . LYS B 1 52 ? 13.289 -2.066 -4.332 1 95.56 52 LYS B O 1
ATOM 1207 N N . ILE B 1 53 ? 11.109 -2.713 -4.629 1 94.19 53 ILE B N 1
ATOM 1208 C CA . ILE B 1 53 ? 11.25 -3.922 -3.826 1 94.19 53 ILE B CA 1
ATOM 1209 C C . ILE B 1 53 ? 11.055 -5.152 -4.707 1 94.19 53 ILE B C 1
ATOM 1211 O O . ILE B 1 53 ? 9.992 -5.328 -5.316 1 94.19 53 ILE B O 1
ATOM 1215 N N . VAL B 1 54 ? 12.023 -6.023 -4.781 1 88.5 54 VAL B N 1
ATOM 1216 C CA . VAL B 1 54 ? 11.992 -7.156 -5.703 1 88.5 54 VAL B CA 1
ATOM 1217 C C . VAL B 1 54 ? 11.781 -8.453 -4.922 1 88.5 54 VAL B C 1
ATOM 1219 O O . VAL B 1 54 ? 11.195 -9.406 -5.441 1 88.5 54 VAL B O 1
ATOM 1222 N N . ASN B 1 55 ? 12.25 -8.531 -3.682 1 85 55 ASN B N 1
ATOM 1223 C CA . ASN B 1 55 ? 12.125 -9.75 -2.883 1 85 55 ASN B CA 1
ATOM 1224 C C . ASN B 1 55 ? 10.859 -9.734 -2.031 1 85 55 ASN B C 1
ATOM 1226 O O . ASN B 1 55 ? 10.641 -8.812 -1.246 1 85 55 ASN B O 1
ATOM 1230 N N . ILE B 1 56 ? 10.086 -10.703 -2.201 1 76.94 56 ILE B N 1
ATOM 1231 C CA . ILE B 1 56 ? 8.805 -10.852 -1.516 1 76.94 56 ILE B CA 1
ATOM 1232 C C . ILE B 1 56 ? 9.016 -10.781 -0.005 1 76.94 56 ILE B C 1
ATOM 1234 O O . ILE B 1 56 ? 8.148 -10.297 0.728 1 76.94 56 ILE B O 1
ATOM 1238 N N . LYS B 1 57 ? 10.133 -11.188 0.439 1 80.75 57 LYS B N 1
ATOM 1239 C CA . LYS B 1 57 ? 10.43 -11.141 1.867 1 80.75 57 LYS B CA 1
ATOM 1240 C C . LYS B 1 57 ? 10.477 -9.703 2.371 1 80.75 57 LYS B C 1
ATOM 1242 O O . LYS B 1 57 ? 10.281 -9.453 3.562 1 80.75 57 LYS B O 1
ATOM 1247 N N . ASP B 1 58 ? 10.742 -8.82 1.473 1 87 58 ASP B N 1
ATOM 1248 C CA . ASP B 1 58 ? 10.883 -7.422 1.855 1 87 58 ASP B CA 1
ATOM 1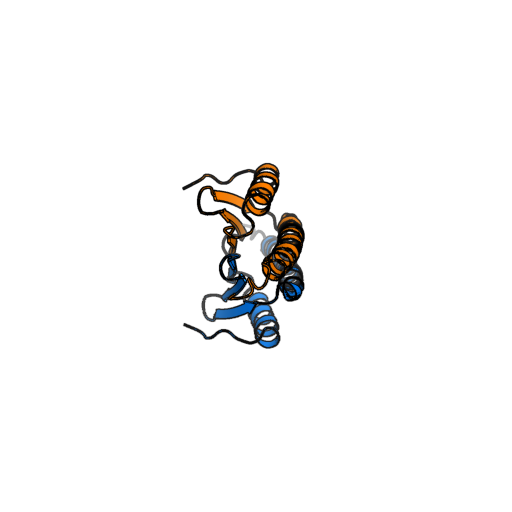249 C C . ASP B 1 58 ? 9.531 -6.707 1.827 1 87 58 ASP B C 1
ATOM 1251 O O . ASP B 1 58 ? 9.453 -5.504 2.068 1 87 58 ASP B O 1
ATOM 1255 N N . PHE B 1 59 ? 8.5 -7.473 1.654 1 84 59 PHE B N 1
ATOM 1256 C CA . PHE B 1 59 ? 7.168 -6.875 1.616 1 84 59 PHE B CA 1
ATOM 1257 C C . PHE B 1 59 ? 6.734 -6.43 3.008 1 84 59 PHE B C 1
ATOM 1259 O O . PHE B 1 59 ? 5.902 -5.531 3.146 1 84 59 PHE B O 1
ATOM 1266 N N . THR B 1 60 ? 7.34 -7.016 3.975 1 88.31 60 THR B N 1
ATOM 1267 C CA . THR B 1 60 ? 7.086 -6.594 5.348 1 88.31 60 THR B CA 1
ATOM 1268 C C . THR B 1 60 ? 7.48 -5.133 5.547 1 88.31 60 THR B C 1
ATOM 1270 O O . THR B 1 60 ? 6.926 -4.445 6.406 1 88.31 60 THR B O 1
ATOM 1273 N N . LYS B 1 61 ? 8.391 -4.711 4.723 1 92.88 61 LYS B N 1
ATOM 1274 C CA . LYS B 1 61 ? 8.828 -3.32 4.781 1 92.88 61 LYS B CA 1
ATOM 1275 C C . LYS B 1 61 ? 7.715 -2.371 4.355 1 92.88 61 LYS B C 1
ATOM 1277 O O . LYS B 1 61 ? 7.539 -1.303 4.949 1 92.88 61 LYS B O 1
ATOM 1282 N N . ILE B 1 62 ? 6.98 -2.822 3.463 1 92.31 62 ILE B N 1
ATOM 1283 C CA . ILE B 1 62 ? 5.863 -2.027 2.961 1 92.31 62 ILE B CA 1
ATOM 1284 C C . ILE B 1 62 ? 4.801 -1.891 4.047 1 92.31 62 ILE B C 1
ATOM 1286 O O . ILE B 1 62 ? 4.324 -0.787 4.324 1 92.31 62 ILE B O 1
ATOM 1290 N N . GLU B 1 63 ? 4.488 -2.998 4.59 1 89.25 63 GLU B N 1
ATOM 1291 C CA . GLU B 1 63 ? 3.494 -3.018 5.66 1 89.25 63 GLU B CA 1
ATOM 1292 C C . GLU B 1 63 ? 3.889 -2.08 6.797 1 89.25 63 GLU B C 1
ATOM 1294 O O . GLU B 1 63 ? 3.072 -1.28 7.262 1 89.25 63 GLU B O 1
ATOM 1299 N N . GLN B 1 64 ? 5.094 -2.191 7.18 1 92.56 64 GLN B N 1
ATOM 1300 C CA . GLN B 1 64 ? 5.609 -1.364 8.266 1 92.56 64 GLN B CA 1
ATOM 1301 C C . GLN B 1 64 ? 5.621 0.111 7.875 1 92.56 64 GLN B C 1
ATOM 1303 O O . GLN B 1 64 ? 5.312 0.977 8.695 1 92.56 64 GLN B O 1
ATOM 1308 N N . PHE B 1 65 ? 5.969 0.347 6.719 1 94.31 65 PHE B N 1
ATOM 1309 C CA . PHE B 1 65 ? 6.016 1.722 6.234 1 94.31 65 PHE B CA 1
ATOM 1310 C C . PHE B 1 65 ? 4.637 2.365 6.301 1 94.31 65 PHE B C 1
ATOM 1312 O O . PHE B 1 65 ? 4.484 3.475 6.816 1 94.31 65 PHE B O 1
ATOM 1319 N N . ILE B 1 66 ? 3.654 1.722 5.777 1 89.88 66 ILE B N 1
ATOM 1320 C CA . ILE B 1 66 ? 2.287 2.232 5.754 1 89.88 66 ILE B CA 1
ATOM 1321 C C . ILE B 1 66 ? 1.794 2.445 7.184 1 89.88 66 ILE B C 1
ATOM 1323 O O . ILE B 1 66 ? 1.141 3.449 7.477 1 89.88 66 ILE B O 1
ATOM 1327 N N . LYS B 1 67 ? 2.139 1.557 7.977 1 89.94 67 LYS B N 1
ATOM 1328 C CA . LYS B 1 67 ? 1.771 1.67 9.383 1 89.94 67 LYS B CA 1
ATOM 1329 C C . LYS B 1 67 ? 2.367 2.928 10.008 1 89.94 67 LYS B C 1
ATOM 1331 O O . LYS B 1 67 ? 1.659 3.697 10.664 1 89.94 67 LYS B O 1
ATOM 1336 N N . VAL B 1 68 ? 3.584 3.143 9.812 1 91.38 68 VAL B N 1
ATOM 1337 C CA . VAL B 1 68 ? 4.297 4.281 10.391 1 91.38 68 VAL B CA 1
ATOM 1338 C C . VAL B 1 68 ? 3.734 5.582 9.82 1 91.38 68 VAL B C 1
ATOM 1340 O O . VAL B 1 68 ? 3.451 6.523 10.562 1 91.38 68 VAL B O 1
ATOM 1343 N N . THR B 1 69 ? 3.578 5.684 8.562 1 89.25 69 THR B N 1
ATOM 1344 C CA . THR B 1 69 ? 3.133 6.918 7.922 1 89.25 69 THR B CA 1
ATOM 1345 C C . THR B 1 69 ? 1.688 7.23 8.297 1 89.25 69 THR B C 1
ATOM 1347 O O . THR B 1 69 ? 1.325 8.398 8.477 1 89.25 69 THR B O 1
ATOM 1350 N N . SER B 1 70 ? 0.923 6.176 8.438 1 85.5 70 SER B N 1
ATOM 1351 C CA . SER B 1 70 ? -0.457 6.367 8.875 1 85.5 70 SER B CA 1
ATOM 1352 C C . SER B 1 70 ? -0.517 7.016 10.258 1 85.5 70 SER B C 1
ATOM 1354 O O . SER B 1 70 ? -1.369 7.867 10.508 1 85.5 70 SER B O 1
ATOM 1356 N N . LYS B 1 71 ? 0.332 6.59 11.086 1 87.31 71 LYS B N 1
ATOM 1357 C CA . LYS B 1 71 ? 0.402 7.168 12.43 1 87.31 71 LYS B CA 1
ATOM 1358 C C . LYS B 1 71 ? 0.829 8.633 12.375 1 87.31 71 LYS B C 1
ATOM 1360 O O . LYS B 1 71 ? 0.281 9.469 13.094 1 87.31 71 LYS B O 1
ATOM 1365 N N . ILE B 1 72 ? 1.787 8.898 11.602 1 86.5 72 ILE B N 1
ATOM 1366 C CA . ILE B 1 72 ? 2.262 10.266 11.422 1 86.5 72 ILE B CA 1
ATOM 1367 C C . ILE B 1 72 ? 1.109 11.156 10.961 1 86.5 72 ILE B C 1
ATOM 1369 O O . ILE B 1 72 ? 0.869 12.227 11.531 1 86.5 72 ILE B O 1
ATOM 1373 N N . LEU B 1 73 ? 0.383 10.648 9.969 1 79.81 73 LEU B N 1
ATOM 1374 C CA . LEU B 1 73 ? -0.712 11.414 9.383 1 79.81 73 LEU B CA 1
ATOM 1375 C C . LEU B 1 73 ? -1.856 11.578 10.375 1 79.81 73 LEU B C 1
ATOM 1377 O O . LEU B 1 73 ? -2.441 12.656 10.484 1 79.81 73 LEU B O 1
ATOM 1381 N N . SER B 1 74 ? -2.166 10.516 11.102 1 81.88 74 SER B N 1
ATOM 1382 C CA . SER B 1 74 ? -3.248 10.555 12.078 1 81.88 74 SER B CA 1
ATOM 1383 C C . SER B 1 74 ? -2.941 11.531 13.203 1 81.88 74 SER B C 1
ATOM 1385 O O . SER B 1 74 ? -3.84 12.211 13.703 1 81.88 74 SER B O 1
ATOM 1387 N N . ASN B 1 75 ? -1.727 11.57 13.57 1 82.25 75 ASN B N 1
ATOM 1388 C CA . ASN B 1 75 ? -1.307 12.477 14.625 1 82.25 75 ASN B CA 1
ATOM 1389 C C . ASN B 1 75 ? -1.372 13.938 14.172 1 82.25 75 ASN B C 1
ATOM 1391 O O . ASN B 1 75 ? -1.604 14.836 14.984 1 82.25 75 ASN B O 1
ATOM 1395 N N . GLN B 1 76 ? -1.162 14.141 13.008 1 76.06 76 GLN B N 1
ATOM 1396 C CA . GLN B 1 76 ? -1.19 15.492 12.461 1 76.06 76 GLN B CA 1
ATOM 1397 C C . GLN B 1 76 ? -2.623 15.953 12.211 1 76.06 76 GLN B C 1
ATOM 1399 O O . GLN B 1 76 ? -2.938 17.141 12.375 1 76.06 76 GLN B O 1
ATOM 1404 N N . THR B 1 77 ? -3.418 15.102 11.664 1 68.12 77 THR B N 1
ATOM 1405 C CA . THR B 1 77 ? -4.812 15.438 11.398 1 68.12 77 THR B CA 1
ATOM 1406 C C . THR B 1 77 ? -5.551 15.742 12.703 1 68.12 77 THR B C 1
ATOM 1408 O O . THR B 1 77 ? -6.457 16.578 12.727 1 68.12 77 THR B O 1
ATOM 1411 N N . GLU B 1 78 ? -5.254 14.891 13.664 1 62.88 78 GLU B N 1
ATOM 1412 C CA . GLU B 1 78 ? -5.828 15.211 14.969 1 62.88 78 GLU B CA 1
ATOM 1413 C C . GLU B 1 78 ? -5.398 16.594 15.43 1 62.88 78 GLU B C 1
ATOM 1415 O O . GLU B 1 78 ? -6.172 17.312 16.078 1 62.88 78 GLU B O 1
ATOM 1420 N N . ASP B 1 79 ? -4.266 16.906 15.031 1 57.44 79 ASP B N 1
ATOM 1421 C CA . ASP B 1 79 ? -3.762 18.219 15.391 1 57.44 79 ASP B CA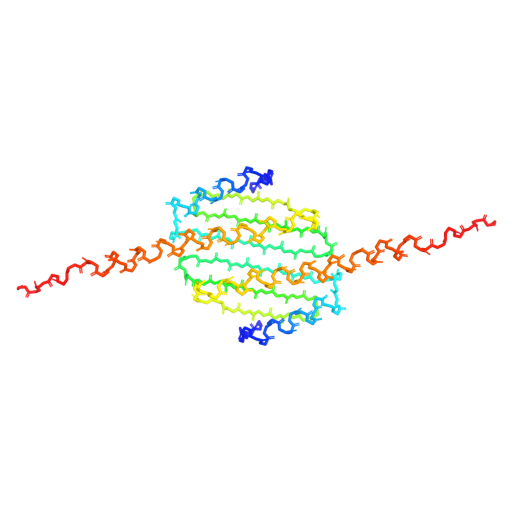 1
ATOM 1422 C C . ASP B 1 79 ? -4.457 19.312 14.57 1 57.44 79 ASP B C 1
ATOM 1424 O O . ASP B 1 79 ? -4.742 20.391 15.086 1 57.44 79 ASP B O 1
ATOM 1428 N N . LYS B 1 80 ? -4.727 19.078 13.297 1 58.53 80 LYS B N 1
ATOM 1429 C CA . LYS B 1 80 ? -5.43 20.062 12.469 1 58.53 80 LYS B CA 1
ATOM 1430 C C . LYS B 1 80 ? -6.844 20.297 12.984 1 58.53 80 LYS B C 1
ATOM 1432 O O . LYS B 1 80 ? -7.348 21.422 12.938 1 58.53 80 LYS B O 1
ATOM 1437 N N . THR B 1 81 ? -7.555 19.219 13.211 1 56.28 81 THR B N 1
ATOM 1438 C CA . THR B 1 81 ? -8.891 19.406 13.766 1 56.28 81 THR B CA 1
ATOM 1439 C C . THR B 1 81 ? -8.844 20.25 15.039 1 56.28 81 THR B C 1
ATOM 1441 O O . THR B 1 81 ? -9.703 21.094 15.258 1 56.28 81 THR B O 1
ATOM 1444 N N . ALA B 1 82 ? -7.812 20 15.805 1 54.03 82 ALA B N 1
ATOM 1445 C CA . ALA B 1 82 ? -7.676 20.766 17.031 1 54.03 82 ALA B CA 1
ATOM 1446 C C . ALA B 1 82 ? -7.336 22.219 16.734 1 54.03 82 ALA B C 1
ATOM 1448 O O . ALA B 1 82 ? -7.801 23.141 17.438 1 54.03 82 ALA B O 1
ATOM 1449 N N . MET B 1 83 ? -6.559 22.391 15.773 1 50.16 83 MET B N 1
ATOM 1450 C CA . MET B 1 83 ? -6.18 23.766 15.414 1 50.16 83 MET B CA 1
ATOM 1451 C C . MET B 1 83 ? -7.352 24.5 14.789 1 50.16 83 MET B C 1
ATOM 1453 O O . MET B 1 83 ? -7.5 25.719 14.977 1 50.16 83 MET B O 1
ATOM 1457 N N . GLU B 1 84 ? -8.055 23.781 13.984 1 54.44 84 GLU B N 1
ATOM 1458 C CA . GLU B 1 84 ? -9.219 24.406 13.352 1 54.44 84 GLU B CA 1
ATOM 1459 C C . GLU B 1 84 ? -10.289 24.75 14.391 1 54.44 84 GLU B C 1
ATOM 1461 O O . GLU B 1 84 ? -10.992 25.75 14.25 1 54.44 84 GLU B O 1
ATOM 1466 N N . GLU B 1 85 ? -10.398 23.922 15.312 1 53.88 85 GLU B N 1
ATOM 1467 C CA . GLU B 1 85 ? -11.359 24.219 16.359 1 53.88 85 GLU B CA 1
ATOM 1468 C C . GLU B 1 85 ? -10.922 25.422 17.203 1 53.88 85 GLU B C 1
ATOM 1470 O O . GLU B 1 85 ? -11.734 26.031 17.891 1 53.88 85 GLU B O 1
ATOM 1475 N N . GLU B 1 86 ? -9.648 25.562 17.266 1 51.78 86 GLU B N 1
ATOM 1476 C CA . GLU B 1 86 ? -9.195 26.688 18.094 1 51.78 86 GLU B CA 1
ATOM 1477 C C . GLU B 1 86 ? -9.328 28.016 17.359 1 51.78 86 GLU B C 1
ATOM 1479 O O . GLU B 1 86 ? -8.906 29.047 17.859 1 51.78 86 GLU B O 1
ATOM 1484 N N . LYS B 1 87 ? -9.609 28.062 16.078 1 52.06 87 LYS B N 1
ATOM 1485 C CA . LYS B 1 87 ? -9.875 29.375 15.5 1 52.06 87 LYS B CA 1
ATOM 1486 C C . LYS B 1 87 ? -11.055 30.062 16.203 1 52.06 87 LYS B C 1
ATOM 1488 O O . LYS B 1 87 ? -12.141 29.484 16.281 1 52.06 87 LYS B O 1
ATOM 1493 N N . PRO B 1 88 ? -10.875 30.938 17.094 1 50.09 88 PRO B N 1
ATOM 1494 C CA . PRO B 1 88 ? -11.828 31.719 17.891 1 50.09 88 PRO B CA 1
ATOM 1495 C C . PRO B 1 88 ? -12.938 32.344 17.031 1 50.09 88 PRO B C 1
ATOM 1497 O O . PRO B 1 88 ? -12.703 32.719 15.891 1 50.09 88 PRO B O 1
ATOM 1500 N N . LEU B 1 89 ? -14.234 31.891 17.109 1 47.5 89 LEU B N 1
ATOM 1501 C CA . LEU B 1 89 ? -15.438 32.625 16.766 1 47.5 89 LEU B CA 1
ATOM 1502 C C . LEU B 1 89 ? -15.203 34.125 16.922 1 47.5 89 LEU B C 1
ATOM 1504 O O . LEU B 1 89 ? -15.008 34.625 18.031 1 47.5 89 LEU B O 1
ATOM 1508 N N . LYS B 1 90 ? -14.352 34.812 16.219 1 46.34 90 LYS B N 1
ATOM 1509 C CA . LYS B 1 90 ? -14.484 36.25 16.188 1 46.34 90 LYS B CA 1
ATOM 1510 C C . LYS B 1 90 ? -15.953 36.688 16.266 1 46.34 90 LYS B C 1
ATOM 1512 O O . LYS B 1 90 ? -16.781 36.219 15.477 1 46.34 90 LYS B O 1
ATOM 1517 N N . LYS B 1 91 ? -16.438 37.062 17.375 1 45.78 91 LYS B N 1
ATOM 1518 C CA . LYS B 1 91 ? -17.609 37.875 17.672 1 45.78 91 LYS B CA 1
ATOM 1519 C C . LYS B 1 91 ? -17.766 39.031 16.688 1 45.78 91 LYS B C 1
ATOM 1521 O O . LYS B 1 91 ? -16.859 39.844 16.516 1 45.78 91 LYS B O 1
ATOM 1526 N N . LYS B 1 92 ? -18.391 38.812 15.547 1 46.19 92 LYS B N 1
ATOM 1527 C CA . LYS B 1 92 ? -19 39.969 14.898 1 46.19 92 LYS B CA 1
ATOM 1528 C C . LYS B 1 92 ? -19.484 41 15.922 1 46.19 92 LYS B C 1
ATOM 1530 O O . LYS B 1 92 ? -20.422 40.719 16.672 1 46.19 92 LYS B O 1
ATOM 1535 N N . HIS B 1 93 ? -18.516 41.75 16.609 1 32.94 93 HIS B N 1
ATOM 1536 C CA . HIS B 1 93 ? -19.031 43.031 17.047 1 32.94 93 HIS B CA 1
ATOM 1537 C C . HIS B 1 93 ? -19.469 43.875 15.852 1 32.94 93 HIS B C 1
ATOM 1539 O O . HIS B 1 93 ? -18.797 43.906 14.82 1 32.94 93 HIS B O 1
#

Organism: Tetrahymena thermophila (strain SB210) (NCBI:txid312017)

InterPro domains:
  IPR009018 Signal recognition particle, SRP9/SRP14 subunit [G3DSA:3.30.720.10] (3-86)
  IPR009018 Signal recognition particle, SRP9/SRP14 subunit [SSF54762] (6-67)
  IPR039914 Signal recognition particle SRP9-like [PTHR12834] (1-86)

Radius of gyration: 19.95 Å; Cα contacts (8 Å, |Δi|>4): 259; chains: 2; bounding box: 38×82×44 Å

Foldseek 3Di:
DDDADDLVVQLVVQLVLCLVQVPQKDKDWDADVVQQKIKIKMDSPVDIHMHMDRDPVCVVVVVVSCVVSVVSNVVVVVVVVVVVVPPDPPPPD/DDDADDLVVQLVVQLVLCLVQVPQKDKDWDADVVQQKIKIKMDSPVDIHMHIDRDPVCVVVVVVSCVVSVVSNVVVVVVVVVVVVPPDPPPPD

Sequence (186 aa):
MGKFVEWEIFRDTAIELIGSNPFTSRLVVKYNHKKDVCIMKVTDDKKWIKTKIVNIKDFTKIEQFIKVTSKILSNQTEDKTAMEEEKPLKKKHMGKFVEWEIFRDTAIELIGSNPFTSRLVVKYNHKKDVCIMKVTDDKKWIKTKIVNIKDFTKIEQFIKVTSKILSNQTEDKTAMEEEKPLKKKH

pLDDT: mean 83.19, std 16.58, range [32.94, 97.56]

Secondary structure (DSSP, 8-state):
-PPPB-HHHHHHHHHHHHHH-TTT-EEEEEEETTTTEEEEEEE-SS-EEEEEE--GGGHHHHHHHHHHHHHHHHHHHHHHHHHHHTS------/-PPPB-HHHHHHHHHHHHHH-TTT-EEEEEEETTTTEEEEEEE-SS-EEEEEE--GGGHHHHHHHHHHHHHHHHHHHHHHHHHHHTS------

Nearest PDB structures (foldseek):
  4ue5-assembly1_E  TM=9.217E-01  e=1.161E-06  Canis lupus familiaris
  1e8o-assembly1_A  TM=9.215E-01  e=1.526E-06  Homo sapiens
  4uyk-assembly1_A  TM=9.299E-01  e=2.150E-06  Homo sapiens
  5aox-assembly2_D  TM=9.221E-01  e=3.028E-06  Homo sapiens
  1e8s-assembly1_A  TM=9.181E-01  e=1.275E-05  Homo sapiens